Protein AF-0000000076605534 (afdb_homodimer)

Nearest PDB structures (foldseek):
  1y9w-assembly1_B  TM=9.185E-01  e=1.616E-16  Bacillus cereus ATCC 14579
  2g3a-assembly1_A-2  TM=8.791E-01  e=2.625E-12  Agrobacterium fabrum str. C58
  5isv-assembly2_B  TM=8.018E-01  e=7.078E-08  Escherichia coli O157:H7
  2cnt-assembly4_D  TM=7.578E-01  e=4.263E-08  Salmonella enterica subsp. enterica serovar Typhimurium str. LT2
  2r7h-assembly1_B  TM=6.436E-01  e=3.239E-07  Oleidesulfovibrio alaskensis G20

Foldseek 3Di:
DDDDDDPDDDPVRVVVVVVVVLVVVCVVDDVVQPPQKDWDKDFDADPVRDTQWIWTWMDHRQEIETDDGDGHPVCPPVCVSVVRVVVVLVVSLVSRHQKYKYKDKPVDCVVVCVVVAKDFPDKDPCVVHHIMITIIMHTRPNPD/DDDDDDPDDDPVRVVVVVVVVLVVVCVVDDVVQPPQKDWDKDFDADPVRDTFWIWTWMDHRQEIETDDGDGHPVCPPVCVSVVRVVVVLVVSLVSRHQKYKYKDKPVDCVVVCVVVAKDFPDKDPCVVHHIMITIIMHTRPNPD

Secondary structure (DSSP, 8-state):
---EEES---HHHHHHHHHHHHHHHHHHS-GGGTT-EEEEEEEEE-TT--EEEEEEEEEETTEEEEEEEEE-GGGTTSSHHHHHHHHHHHHHHHTT-SEEEEEEETTTTHHHHHHTT-EEEEEEEEETTTEEEEEEEEE-----/---EEES---HHHHHHHHHHHHHHHHHHS-GGGTT-EEEEEEEEE-TT--EEEEEEEEEETTEEEEEEEEE-GGGTTSSHHHHHHHHHHHHHHHTT-SEEEEEEETTTTHHHHHHTT-EEEEEEEEETTTEEEEEEEEE-----

Organism: NCBI:txid33932

Structure (mmCIF, N/CA/C/O backbone):
data_AF-0000000076605534-model_v1
#
loop_
_entity.id
_entity.type
_entity.pdbx_description
1 polymer 'GNAT family N-acetyltransferase'
#
loop_
_atom_site.group_PDB
_atom_site.id
_atom_site.type_symbol
_atom_site.label_atom_id
_atom_site.label_alt_id
_atom_site.label_comp_id
_atom_site.label_asym_id
_atom_site.label_entity_id
_atom_site.label_seq_id
_atom_site.pdbx_PDB_ins_code
_atom_site.Cartn_x
_atom_site.Cartn_y
_atom_site.Cartn_z
_atom_site.occupancy
_atom_site.B_iso_or_equiv
_atom_site.auth_seq_id
_atom_site.auth_comp_id
_atom_site.auth_asym_id
_atom_site.auth_atom_id
_atom_site.pdbx_PDB_model_num
ATOM 1 N N . MET A 1 1 ? 11.469 25.828 19.469 1 73.38 1 MET A N 1
ATOM 2 C CA . MET A 1 1 ? 11.508 24.406 19.797 1 73.38 1 MET A CA 1
ATOM 3 C C . MET A 1 1 ? 12.391 23.656 18.812 1 73.38 1 MET A C 1
ATOM 5 O O . MET A 1 1 ? 12.328 23.891 17.609 1 73.38 1 MET A O 1
ATOM 9 N N . THR A 1 2 ? 13.391 22.938 19.469 1 88.12 2 THR A N 1
ATOM 10 C CA . THR A 1 2 ? 14.336 22.266 18.578 1 88.12 2 THR A CA 1
ATOM 11 C C . THR A 1 2 ? 13.883 20.828 18.312 1 88.12 2 THR A C 1
ATOM 13 O O . THR A 1 2 ? 13.594 20.078 19.234 1 88.12 2 THR A O 1
ATOM 16 N N . LEU A 1 3 ? 13.594 20.406 17.172 1 94.06 3 LEU A N 1
ATOM 17 C CA . LEU A 1 3 ? 13.195 19.062 16.781 1 94.06 3 LEU A CA 1
ATOM 18 C C . LEU A 1 3 ? 14.367 18.297 16.156 1 94.06 3 LEU A C 1
ATOM 20 O O . LEU A 1 3 ? 15.227 18.906 15.516 1 94.06 3 LEU A O 1
ATOM 24 N N . HIS A 1 4 ? 14.43 16.969 16.438 1 95.25 4 HIS A N 1
ATOM 25 C CA . HIS A 1 4 ? 15.492 16.141 15.875 1 95.25 4 HIS A CA 1
ATOM 26 C C . HIS A 1 4 ? 14.922 14.914 15.164 1 95.25 4 HIS A C 1
ATOM 28 O O . HIS A 1 4 ? 13.922 14.352 15.602 1 95.25 4 HIS A O 1
ATOM 34 N N . ILE A 1 5 ? 15.625 14.523 14.141 1 95.75 5 ILE A N 1
ATOM 35 C CA . ILE A 1 5 ? 15.234 13.352 13.367 1 95.75 5 ILE A CA 1
ATOM 36 C C . ILE A 1 5 ? 15.922 12.109 13.93 1 95.75 5 ILE A C 1
ATOM 38 O O . ILE A 1 5 ? 17.125 12.117 14.164 1 95.75 5 ILE A O 1
ATOM 42 N N . SER A 1 6 ? 15.156 11.164 14.188 1 95.25 6 SER A N 1
ATOM 43 C CA . SER A 1 6 ? 15.688 9.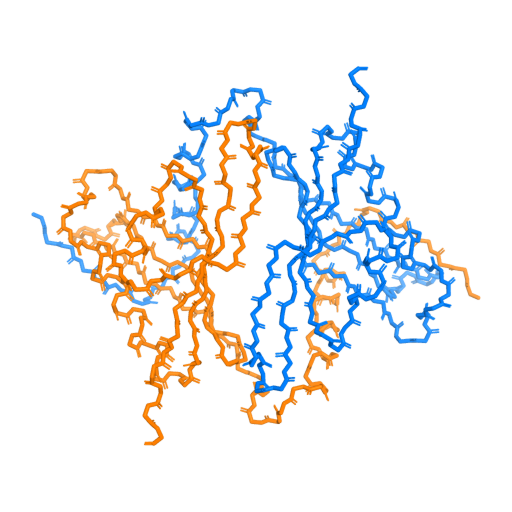883 14.633 1 95.25 6 SER A CA 1
ATOM 44 C C . SER A 1 6 ? 15.289 8.758 13.68 1 95.25 6 SER A C 1
ATOM 46 O O . SER A 1 6 ? 14.18 8.75 13.156 1 95.25 6 SER A O 1
ATOM 48 N N . ARG A 1 7 ? 16.172 7.738 13.469 1 94.25 7 ARG A N 1
ATOM 49 C CA . ARG A 1 7 ? 15.898 6.566 12.641 1 94.25 7 ARG A CA 1
ATOM 50 C C . ARG A 1 7 ? 15.398 5.402 13.5 1 94.25 7 ARG A C 1
ATOM 52 O O . ARG A 1 7 ? 14.922 4.398 12.969 1 94.25 7 ARG A O 1
ATOM 59 N N . GLU A 1 8 ? 15.609 5.664 14.734 1 87.12 8 GLU A N 1
ATOM 60 C CA . GLU A 1 8 ? 15.109 4.664 15.672 1 87.12 8 GLU A CA 1
ATOM 61 C C . GLU A 1 8 ? 13.617 4.836 15.922 1 87.12 8 GLU A C 1
ATOM 63 O O . GLU A 1 8 ? 13.148 5.949 16.172 1 87.12 8 GLU A O 1
ATOM 68 N N . SER A 1 9 ? 12.914 3.723 15.727 1 89.31 9 SER A N 1
ATOM 69 C CA . SER A 1 9 ? 11.477 3.791 15.953 1 89.31 9 SER A CA 1
ATOM 70 C C . SER A 1 9 ? 10.969 2.533 16.656 1 89.31 9 SER A C 1
ATOM 72 O O . SER A 1 9 ? 11.406 1.424 16.328 1 89.31 9 SER A O 1
ATOM 74 N N . ASN A 1 10 ? 10.047 2.848 17.641 1 94 10 ASN A N 1
ATOM 75 C CA . ASN A 1 10 ? 9.352 1.73 18.266 1 94 10 ASN A CA 1
ATOM 76 C C . ASN A 1 10 ? 7.898 1.637 17.812 1 94 10 ASN A C 1
ATOM 78 O O . ASN A 1 10 ? 7.438 2.465 17.031 1 94 10 ASN A O 1
ATOM 82 N N . LYS A 1 11 ? 7.25 0.581 18.25 1 95.56 11 LYS A N 1
ATOM 83 C CA . LYS A 1 11 ? 5.879 0.312 17.828 1 95.56 11 LYS A CA 1
ATOM 84 C C . LYS A 1 11 ? 4.961 1.488 18.141 1 95.56 11 LYS A C 1
ATOM 86 O O . LYS A 1 11 ? 4.086 1.834 17.344 1 95.56 11 LYS A O 1
ATOM 91 N N . ASN A 1 12 ? 5.156 2.143 19.234 1 96.62 12 ASN A N 1
ATOM 92 C CA . ASN A 1 12 ? 4.324 3.262 19.656 1 96.62 12 ASN A CA 1
ATOM 93 C C . ASN A 1 12 ? 4.523 4.484 18.766 1 96.62 12 ASN A C 1
ATOM 95 O O . ASN A 1 12 ? 3.564 5.191 18.453 1 96.62 12 ASN A O 1
ATOM 99 N N . ASP A 1 13 ? 5.801 4.754 18.469 1 97.31 13 ASP A N 1
ATOM 100 C CA . ASP A 1 13 ? 6.086 5.871 17.562 1 97.31 13 ASP A CA 1
ATOM 101 C C . ASP A 1 13 ? 5.363 5.703 16.234 1 97.31 13 ASP A C 1
ATOM 103 O O . ASP A 1 13 ? 4.723 6.637 15.742 1 97.31 13 ASP A O 1
ATOM 107 N N . LYS A 1 14 ? 5.508 4.484 15.742 1 97.81 14 LYS A N 1
ATOM 108 C CA . LYS A 1 14 ? 4.891 4.184 14.453 1 97.81 14 LYS A CA 1
ATOM 109 C C . LYS A 1 14 ? 3.369 4.293 14.531 1 97.81 14 LYS A C 1
ATOM 111 O O . LYS A 1 14 ? 2.732 4.859 13.641 1 97.81 14 LYS A O 1
ATOM 116 N N . GLN A 1 15 ? 2.811 3.773 15.547 1 97.5 15 GLN A N 1
ATOM 117 C CA . GLN A 1 15 ? 1.366 3.809 15.758 1 97.5 15 GLN A CA 1
ATOM 118 C C . GLN A 1 15 ? 0.861 5.246 15.859 1 97.5 15 GLN A C 1
ATOM 120 O O . GLN A 1 15 ? -0.211 5.57 15.344 1 97.5 15 GLN A O 1
ATOM 125 N N . TYR A 1 16 ? 1.592 6.066 16.594 1 97.94 16 TYR A N 1
ATOM 126 C CA . TYR A 1 16 ? 1.21 7.473 16.703 1 97.94 16 TYR A CA 1
ATOM 127 C C . TYR A 1 16 ? 1.105 8.125 15.328 1 97.94 16 TYR A C 1
ATOM 129 O O . TYR A 1 16 ? 0.125 8.812 15.039 1 97.94 16 TYR A O 1
ATOM 137 N N . ILE A 1 17 ? 2.109 7.891 14.516 1 98.06 17 ILE A N 1
ATOM 138 C CA . ILE A 1 17 ? 2.164 8.484 13.188 1 98.06 17 ILE A CA 1
ATOM 139 C C . ILE A 1 17 ? 0.982 7.996 12.352 1 98.06 17 ILE A C 1
ATOM 141 O O . ILE A 1 17 ? 0.277 8.797 11.734 1 98.06 17 ILE A O 1
ATOM 145 N N . ASP A 1 18 ? 0.722 6.703 12.359 1 97.56 18 ASP A N 1
ATOM 146 C CA . ASP A 1 18 ? -0.402 6.125 11.633 1 97.56 18 ASP A CA 1
ATOM 147 C C . ASP A 1 18 ? -1.732 6.664 12.156 1 97.56 18 ASP A C 1
ATOM 149 O O . ASP A 1 18 ? -2.611 7.027 11.375 1 97.56 18 ASP A O 1
ATOM 153 N N . ASP A 1 19 ? -1.88 6.734 13.469 1 97.31 19 ASP A N 1
ATOM 154 C CA . ASP A 1 19 ? -3.113 7.195 14.102 1 97.31 19 ASP A CA 1
ATOM 155 C C . ASP A 1 19 ? -3.4 8.656 13.742 1 97.31 19 ASP A C 1
ATOM 157 O O . ASP A 1 19 ? -4.543 9.016 13.461 1 97.31 19 ASP A O 1
ATOM 161 N N . GLU A 1 20 ? -2.406 9.422 13.828 1 97.81 20 GLU A N 1
ATOM 162 C CA . GLU A 1 20 ? -2.6 10.852 13.586 1 97.81 20 GLU A CA 1
ATOM 163 C C . GLU A 1 20 ? -2.945 11.117 12.125 1 97.81 20 GLU A C 1
ATOM 165 O O . GLU A 1 20 ? -3.746 12.008 11.82 1 97.81 20 GLU A O 1
ATOM 170 N N . LEU A 1 21 ? -2.291 10.352 11.227 1 97.62 21 LEU A N 1
ATOM 171 C CA . LEU A 1 21 ? -2.699 10.492 9.836 1 97.62 21 LEU A CA 1
ATOM 172 C C . LEU A 1 21 ? -4.156 10.086 9.648 1 97.62 21 LEU A C 1
ATOM 174 O O . LEU A 1 21 ? -4.902 10.75 8.922 1 97.62 21 LEU A O 1
ATOM 178 N N . TYR A 1 22 ? -4.527 9.008 10.281 1 96.25 22 TYR A N 1
ATOM 179 C CA . TYR A 1 22 ? -5.91 8.555 10.227 1 96.25 22 TYR A CA 1
ATOM 180 C C . TYR A 1 22 ? -6.863 9.625 10.75 1 96.25 22 TYR A C 1
ATOM 182 O O . TYR A 1 22 ? -7.887 9.906 10.125 1 96.25 22 TYR A O 1
ATOM 190 N N . LYS A 1 23 ? -6.578 10.266 11.875 1 96.38 23 LYS A N 1
ATOM 191 C CA . LYS A 1 23 ? -7.402 11.32 12.453 1 96.38 23 LYS A CA 1
ATOM 192 C C . LYS A 1 23 ? -7.52 12.508 11.492 1 96.38 23 LYS A C 1
ATOM 194 O O . LYS A 1 23 ? -8.602 13.078 11.336 1 96.38 23 LYS A O 1
ATOM 199 N N . PHE A 1 24 ? -6.445 12.852 10.953 1 97.12 24 PHE A N 1
ATOM 200 C CA . PHE A 1 24 ? -6.453 13.938 9.977 1 97.12 24 PHE A CA 1
ATOM 201 C C . PHE A 1 24 ? -7.402 13.617 8.828 1 97.12 24 PHE A C 1
ATOM 203 O O . PHE A 1 24 ? -8.219 14.461 8.438 1 97.12 24 PHE A O 1
ATOM 210 N N . ASN A 1 25 ? -7.281 12.367 8.234 1 96.38 25 ASN A N 1
ATOM 211 C CA . ASN A 1 25 ? -8.148 11.945 7.141 1 96.38 25 ASN A CA 1
ATOM 212 C C . ASN A 1 25 ? -9.617 11.945 7.559 1 96.38 25 ASN A C 1
ATOM 214 O O . ASN A 1 25 ? -10.484 12.305 6.77 1 96.38 25 ASN A O 1
ATOM 218 N N . LEU A 1 26 ? -9.859 11.531 8.758 1 95.12 26 LEU A N 1
ATOM 219 C CA . LEU A 1 26 ? -11.211 11.461 9.305 1 95.12 26 LEU A CA 1
ATOM 220 C C . LEU A 1 26 ? -11.883 12.828 9.266 1 95.12 26 LEU A C 1
ATOM 222 O O . LEU A 1 26 ? -13.094 12.922 9.031 1 95.12 26 LEU A O 1
ATOM 226 N N . LYS A 1 27 ? -11.148 13.844 9.461 1 95.44 27 LYS A N 1
ATOM 227 C CA . LYS A 1 27 ? -11.68 15.203 9.5 1 95.44 27 LYS A CA 1
ATOM 228 C C . LYS A 1 27 ? -12.086 15.672 8.109 1 95.44 27 LYS A C 1
ATOM 230 O O . LYS A 1 27 ? -12.867 16.609 7.973 1 95.44 27 LYS A O 1
ATOM 235 N N . HIS A 1 28 ? -11.578 15.07 7.141 1 95.56 28 HIS A N 1
ATOM 236 C CA . HIS A 1 28 ? -11.82 15.531 5.781 1 95.56 28 HIS A CA 1
ATOM 237 C C . HIS A 1 28 ? -12.852 14.664 5.074 1 95.56 28 HIS A C 1
ATOM 239 O O . HIS A 1 28 ? -13.586 15.148 4.207 1 95.56 28 HIS A O 1
ATOM 245 N N . PHE A 1 29 ? -12.93 13.414 5.43 1 94.81 29 PHE A N 1
ATOM 246 C CA . PHE A 1 29 ? -13.883 12.5 4.809 1 94.81 29 PHE A CA 1
ATOM 247 C C . PHE A 1 29 ? -15.273 12.68 5.406 1 94.81 29 PHE A C 1
ATOM 249 O O . PHE A 1 29 ? -15.406 13.141 6.539 1 94.81 29 PHE A O 1
ATOM 256 N N . PRO A 1 30 ? -16.312 12.375 4.574 1 93.88 30 PRO A N 1
ATOM 257 C CA . PRO A 1 30 ? -17.656 12.398 5.133 1 93.88 30 PRO A CA 1
ATOM 258 C C . PRO A 1 30 ? -17.797 11.539 6.391 1 93.88 30 PRO A C 1
ATOM 260 O O . PRO A 1 30 ? -17.172 10.484 6.492 1 93.88 30 PRO A O 1
ATOM 263 N N . GLU A 1 31 ? -18.656 11.961 7.25 1 93.62 31 GLU A N 1
ATOM 264 C CA . GLU A 1 31 ? -18.812 11.328 8.555 1 93.62 31 GLU A CA 1
ATOM 265 C C . GLU A 1 31 ? -19.25 9.875 8.422 1 93.62 31 GLU A C 1
ATOM 267 O O . GLU A 1 31 ? -18.844 9.031 9.227 1 93.62 31 GLU A O 1
ATOM 272 N N . ASP A 1 32 ? -20.047 9.594 7.383 1 94.12 32 ASP A N 1
ATOM 273 C CA . ASP A 1 32 ? -20.594 8.25 7.242 1 94.12 32 ASP A CA 1
ATOM 274 C C . ASP A 1 32 ? -19.516 7.254 6.816 1 94.12 32 ASP A C 1
ATOM 276 O O . ASP A 1 32 ? -19.719 6.039 6.895 1 94.12 32 ASP A O 1
ATOM 280 N N . LEU A 1 33 ? -18.391 7.758 6.426 1 94.25 33 LEU A N 1
ATOM 281 C CA . LEU A 1 33 ? -17.297 6.887 6.02 1 94.25 33 LEU A CA 1
ATOM 282 C C . LEU A 1 33 ? -16.328 6.652 7.176 1 94.25 33 LEU A C 1
ATOM 284 O O . LEU A 1 33 ? -15.445 5.789 7.094 1 94.25 33 LEU A O 1
ATOM 288 N N . GLY A 1 34 ? -16.438 7.434 8.188 1 91.12 34 GLY A N 1
ATOM 289 C CA . GLY A 1 34 ? -15.562 7.336 9.336 1 91.12 34 GLY A CA 1
ATOM 290 C C . GLY A 1 34 ? -15.602 5.977 10.008 1 91.12 34 GLY A C 1
ATOM 291 O O . GLY A 1 34 ? -16.688 5.414 10.219 1 91.12 34 GLY A O 1
ATOM 292 N N . GLY A 1 35 ? -14.32 5.348 10.289 1 89.44 35 GLY A N 1
ATOM 293 C CA . GLY A 1 35 ? -14.25 4.09 11.016 1 89.44 35 GLY A CA 1
ATOM 294 C C . GLY A 1 35 ? -14.422 2.873 10.133 1 89.44 35 GLY A C 1
ATOM 295 O O . GLY A 1 35 ? -14.438 1.74 10.617 1 89.44 35 GLY A O 1
ATOM 296 N N . ARG A 1 36 ? -14.586 3.143 8.883 1 92.06 36 ARG A N 1
ATOM 297 C CA . ARG A 1 36 ? -14.75 2.025 7.961 1 92.06 36 ARG A CA 1
ATOM 298 C C . ARG A 1 36 ? -13.414 1.343 7.684 1 92.06 36 ARG A C 1
ATOM 300 O O . ARG A 1 36 ? -12.695 1.732 6.762 1 92.06 36 ARG A O 1
ATOM 307 N N . TYR A 1 37 ? -12.852 0.751 8.578 1 94.56 37 TYR A N 1
ATOM 308 C CA . TYR A 1 37 ? -11.68 -0.098 8.383 1 94.56 37 TYR A CA 1
ATOM 309 C C . TYR A 1 37 ? -11.961 -1.524 8.836 1 94.56 37 TYR A C 1
ATOM 311 O O . TYR A 1 37 ? -12.43 -1.743 9.961 1 94.56 37 TYR A O 1
ATOM 319 N N . GLU A 1 38 ? -11.656 -2.441 7.922 1 96.75 38 GLU A N 1
ATOM 320 C CA . GLU A 1 38 ? -11.82 -3.854 8.258 1 96.75 38 GLU A CA 1
ATOM 321 C C . GLU A 1 38 ? -10.898 -4.73 7.418 1 96.75 38 GLU A C 1
ATOM 323 O O . GLU A 1 38 ? -10.984 -4.73 6.188 1 96.75 38 GLU A O 1
ATOM 328 N N . GLU A 1 39 ? -10.055 -5.441 8.094 1 97.44 39 GLU A N 1
ATOM 329 C CA . GLU A 1 39 ? -9.266 -6.445 7.383 1 97.44 39 GLU A CA 1
ATOM 330 C C . GLU A 1 39 ? -10.156 -7.574 6.863 1 97.44 39 GLU A C 1
ATOM 332 O O . GLU A 1 39 ? -10.961 -8.133 7.609 1 97.44 39 GLU A O 1
ATOM 337 N N . ILE A 1 40 ? -10.031 -7.84 5.625 1 98 40 ILE A N 1
ATOM 338 C CA . ILE A 1 40 ? -10.758 -8.93 4.98 1 98 40 ILE A CA 1
ATOM 339 C C . ILE A 1 40 ? -9.766 -9.906 4.355 1 98 40 ILE A C 1
ATOM 341 O O . ILE A 1 40 ? -9.047 -9.562 3.416 1 98 40 ILE A O 1
ATOM 345 N N . ASN A 1 41 ? -9.742 -11.055 4.918 1 98.5 41 ASN A N 1
ATOM 346 C CA . ASN A 1 41 ? -8.859 -12.102 4.406 1 98.5 41 ASN A CA 1
ATOM 347 C C . ASN A 1 41 ? -9.648 -13.344 3.984 1 98.5 41 ASN A C 1
ATOM 349 O O . ASN A 1 41 ? -10.508 -13.82 4.727 1 98.5 41 ASN A O 1
ATOM 353 N N . LEU A 1 42 ? -9.461 -13.773 2.789 1 98.56 42 LEU A N 1
ATOM 354 C CA . LEU A 1 42 ? -9.992 -15.023 2.275 1 98.56 42 LEU A CA 1
ATOM 355 C C . LEU A 1 42 ? -8.875 -16.047 2.09 1 98.56 42 LEU A C 1
ATOM 357 O O . LEU A 1 42 ? -7.957 -15.844 1.298 1 98.56 42 LEU A O 1
ATOM 361 N N . ILE A 1 43 ? -9.008 -17.141 2.797 1 98.44 43 ILE A N 1
ATOM 362 C CA . ILE A 1 43 ? -7.965 -18.172 2.791 1 98.44 43 ILE A CA 1
ATOM 363 C C . ILE A 1 43 ? -8.492 -19.438 2.135 1 98.44 43 ILE A C 1
ATOM 365 O O . ILE A 1 43 ? -9.602 -19.891 2.445 1 98.44 43 ILE A O 1
ATOM 369 N N . LEU A 1 44 ? -7.785 -19.906 1.186 1 98 44 LEU A N 1
ATOM 370 C CA . LEU A 1 44 ? -8.078 -21.188 0.552 1 98 44 LEU A CA 1
ATOM 371 C C . LEU A 1 44 ? -7.344 -22.328 1.261 1 98 44 LEU A C 1
ATOM 373 O O . LEU A 1 44 ? -6.113 -22.312 1.36 1 98 44 LEU A O 1
ATOM 377 N N . LYS A 1 45 ? -8.07 -23.297 1.73 1 97.12 45 LYS A N 1
ATOM 378 C CA . LYS A 1 45 ? -7.48 -24.406 2.482 1 97.12 45 LYS A CA 1
ATOM 379 C C . LYS A 1 45 ? -7.91 -25.75 1.906 1 97.12 45 LYS A C 1
ATOM 381 O O . LYS A 1 45 ? -9.008 -25.875 1.351 1 97.12 45 LYS A O 1
ATOM 386 N N . ASP A 1 46 ? -7.02 -26.734 2.096 1 96.19 46 ASP A N 1
ATOM 387 C CA . ASP A 1 46 ? -7.379 -28.094 1.677 1 96.19 46 ASP A CA 1
ATOM 388 C C . ASP A 1 46 ? -8.047 -28.859 2.816 1 96.19 46 ASP A C 1
ATOM 390 O O . ASP A 1 46 ? -8.359 -28.281 3.857 1 96.19 46 ASP A O 1
ATOM 394 N N . GLU A 1 47 ? -8.266 -30.094 2.559 1 94.31 47 GLU A N 1
ATOM 395 C CA . GLU A 1 47 ? -9.023 -30.922 3.494 1 94.31 47 GLU A CA 1
ATOM 396 C C . GLU A 1 47 ? -8.281 -31.078 4.816 1 94.31 47 GLU A C 1
ATOM 398 O O . GLU A 1 47 ? -8.898 -31.328 5.855 1 94.31 47 GLU A O 1
ATOM 403 N N . ASN A 1 48 ? -7.027 -30.922 4.793 1 94.44 48 ASN A N 1
ATOM 404 C CA . ASN A 1 48 ? -6.207 -31.078 5.988 1 94.44 48 ASN A CA 1
ATOM 405 C C . ASN A 1 48 ? -6 -29.75 6.707 1 94.44 48 ASN A C 1
ATOM 407 O O . ASN A 1 48 ? -5.262 -29.688 7.695 1 94.44 48 ASN A O 1
ATOM 411 N N . GLY A 1 49 ? -6.539 -28.703 6.164 1 93.31 49 GLY A N 1
ATOM 412 C CA . GLY A 1 49 ? -6.418 -27.406 6.793 1 93.31 49 GLY A CA 1
ATOM 413 C C . GLY A 1 49 ? -5.184 -26.641 6.352 1 93.31 49 GLY A C 1
ATOM 414 O O . GLY A 1 49 ? -4.875 -25.578 6.895 1 93.31 49 GLY A O 1
ATOM 415 N N . ASN A 1 50 ? -4.516 -27.188 5.391 1 95.44 50 ASN A N 1
ATOM 416 C CA . ASN A 1 50 ? -3.338 -26.516 4.871 1 95.44 50 ASN A CA 1
ATOM 417 C C . ASN A 1 50 ? -3.721 -25.359 3.949 1 95.44 50 ASN A C 1
ATOM 419 O O . ASN A 1 50 ? -4.598 -25.5 3.094 1 95.44 50 ASN A O 1
ATOM 423 N N . VAL A 1 51 ? -3.061 -24.266 4.203 1 97.94 51 VAL A N 1
ATOM 424 C CA . VAL A 1 51 ? -3.295 -23.109 3.348 1 97.94 51 VAL A CA 1
ATOM 425 C C . VAL A 1 51 ? -2.719 -23.375 1.957 1 97.94 51 VAL A C 1
ATOM 427 O O . VAL A 1 51 ? -1.574 -23.812 1.824 1 97.94 51 VAL A O 1
ATOM 430 N N . ARG A 1 52 ? -3.486 -23.094 0.938 1 97.81 52 ARG A N 1
ATOM 431 C CA . ARG A 1 52 ? -3.072 -23.297 -0.447 1 97.81 52 ARG A CA 1
ATOM 432 C C . ARG A 1 52 ? -3.055 -21.984 -1.209 1 97.81 52 ARG A C 1
ATOM 434 O O . ARG A 1 52 ? -2.68 -21.938 -2.383 1 97.81 52 ARG A O 1
ATOM 441 N N . GLY A 1 53 ? -3.434 -20.922 -0.597 1 98.12 53 GLY A N 1
ATOM 442 C CA . GLY A 1 53 ? -3.502 -19.594 -1.168 1 98.12 53 GLY A CA 1
ATOM 443 C C . GLY A 1 53 ? -4.5 -18.688 -0.465 1 98.12 53 GLY A C 1
ATOM 444 O O . GLY A 1 53 ? -5.016 -19.031 0.6 1 98.12 53 GLY A O 1
ATOM 445 N N . GLY A 1 54 ? -4.625 -17.453 -1.034 1 98.5 54 GLY A N 1
ATOM 446 C CA . GLY A 1 54 ? -5.602 -16.547 -0.448 1 98.5 54 GLY A CA 1
ATOM 447 C C . GLY A 1 54 ? -5.414 -15.102 -0.883 1 98.5 54 GLY A C 1
ATOM 448 O O . GLY A 1 54 ? -4.516 -14.797 -1.671 1 98.5 54 GLY A O 1
ATOM 449 N N . ILE A 1 55 ? -6.359 -14.281 -0.42 1 98.69 55 ILE A N 1
ATOM 450 C CA . ILE A 1 55 ? -6.34 -12.836 -0.622 1 98.69 55 ILE A CA 1
ATOM 451 C C . ILE A 1 55 ? -6.297 -12.125 0.73 1 98.69 55 ILE A C 1
ATOM 453 O O . ILE A 1 55 ? -7.094 -12.43 1.621 1 98.69 55 ILE A O 1
ATOM 457 N N . LEU A 1 56 ? -5.305 -11.305 0.894 1 98.69 56 LEU A N 1
ATOM 458 C CA . LEU A 1 56 ? -5.238 -10.391 2.023 1 98.69 56 LEU A CA 1
ATOM 459 C C . LEU A 1 56 ? -5.617 -8.977 1.599 1 98.69 56 LEU A C 1
ATOM 461 O O . LEU A 1 56 ? -5.055 -8.438 0.643 1 98.69 56 LEU A O 1
ATOM 465 N N . SER A 1 57 ? -6.586 -8.414 2.27 1 98.56 57 SER A N 1
ATOM 466 C CA . SER A 1 57 ? -7.141 -7.125 1.855 1 98.56 57 SER A CA 1
ATOM 467 C C . SER A 1 57 ? -7.781 -6.395 3.031 1 98.56 57 SER A C 1
ATOM 469 O O . SER A 1 57 ? -7.789 -6.902 4.156 1 98.56 57 SER A O 1
ATOM 471 N N . ALA A 1 58 ? -8.172 -5.191 2.793 1 98.19 58 ALA A N 1
ATOM 472 C CA . ALA A 1 58 ? -8.922 -4.434 3.795 1 98.19 58 ALA A CA 1
ATOM 473 C C . ALA A 1 58 ? -9.867 -3.434 3.137 1 98.19 58 ALA A C 1
ATOM 475 O O . ALA A 1 58 ? -9.562 -2.898 2.068 1 98.19 58 ALA A O 1
ATOM 476 N N . VAL A 1 59 ? -10.992 -3.234 3.801 1 97.31 59 VAL A N 1
ATOM 477 C CA . VAL A 1 59 ? -11.867 -2.107 3.494 1 97.31 59 VAL A CA 1
ATOM 478 C C . VAL A 1 59 ? -11.359 -0.853 4.199 1 97.31 59 VAL A C 1
ATOM 480 O O . VAL A 1 59 ? -11.062 -0.883 5.395 1 97.31 59 VAL A O 1
ATOM 483 N N . CYS A 1 60 ? -11.18 0.143 3.422 1 94.62 60 CYS A N 1
ATOM 484 C CA . CYS A 1 60 ? -10.859 1.465 3.947 1 94.62 60 CYS A CA 1
ATOM 485 C C . CYS A 1 60 ? -11.75 2.531 3.328 1 94.62 60 CYS A C 1
ATOM 487 O O . CYS A 1 60 ? -11.773 2.699 2.107 1 94.62 60 CYS A O 1
ATOM 489 N N . TRP A 1 61 ? -12.438 3.322 4.16 1 94.62 61 TRP A N 1
ATOM 490 C CA . TRP A 1 61 ? -13.336 4.367 3.674 1 94.62 61 TRP A CA 1
ATOM 491 C C . TRP A 1 61 ? -14.312 3.807 2.646 1 94.62 61 TRP A C 1
ATOM 493 O O . TRP A 1 61 ? -15.172 2.986 2.98 1 94.62 61 TRP A O 1
ATOM 503 N N . ASN A 1 62 ? -14.266 4.18 1.395 1 95.88 62 ASN A N 1
ATOM 504 C CA . ASN A 1 62 ? -15.258 3.707 0.437 1 95.88 62 ASN A CA 1
ATOM 505 C C . ASN A 1 62 ? -14.648 2.742 -0.575 1 95.88 62 ASN A C 1
ATOM 507 O O . ASN A 1 62 ? -15.18 2.57 -1.675 1 95.88 62 ASN A O 1
ATOM 511 N N . TRP A 1 63 ? -13.516 2.133 -0.203 1 97.25 63 TRP A N 1
ATOM 512 C CA . TRP A 1 63 ? -12.938 1.185 -1.149 1 97.25 63 TRP A CA 1
ATOM 513 C C . TRP A 1 63 ? -12.312 -0.003 -0.421 1 97.25 63 TRP A C 1
ATOM 515 O O . TRP A 1 63 ? -12.18 0.015 0.805 1 97.25 63 TRP A O 1
ATOM 525 N N . LEU A 1 64 ? -12.07 -1.063 -1.163 1 98.12 64 LEU A N 1
ATOM 526 C CA . LEU A 1 64 ? -11.297 -2.211 -0.698 1 98.12 64 LEU A CA 1
ATOM 527 C C . LEU A 1 64 ? -9.953 -2.291 -1.42 1 98.12 64 LEU A C 1
ATOM 529 O O . LEU A 1 64 ? -9.891 -2.096 -2.635 1 98.12 64 LEU A O 1
ATOM 533 N N . GLU A 1 65 ? -8.922 -2.521 -0.649 1 98.62 65 GLU A N 1
ATOM 534 C CA . GLU A 1 65 ? -7.586 -2.668 -1.22 1 98.62 65 GLU A CA 1
ATOM 535 C C . GLU A 1 65 ? -7.062 -4.09 -1.047 1 98.62 65 GLU A C 1
ATOM 537 O O . GLU A 1 65 ? -7.066 -4.629 0.062 1 98.62 65 GLU A O 1
ATOM 542 N N . ILE A 1 66 ? -6.652 -4.676 -2.156 1 98.81 66 ILE A N 1
ATOM 543 C CA . ILE A 1 66 ? -6 -5.977 -2.115 1 98.81 66 ILE A CA 1
ATOM 544 C C . ILE A 1 66 ? -4.496 -5.797 -1.915 1 98.81 66 ILE A C 1
ATOM 546 O O . ILE A 1 66 ? -3.824 -5.168 -2.736 1 98.81 66 ILE A O 1
ATOM 550 N N . TYR A 1 67 ? -3.951 -6.332 -0.863 1 98 67 TYR A N 1
ATOM 551 C CA . TYR A 1 67 ? -2.533 -6.223 -0.543 1 98 67 TYR A CA 1
ATOM 552 C C . TYR A 1 67 ? -1.75 -7.387 -1.139 1 98 67 TYR A C 1
ATOM 554 O O . TYR A 1 67 ? -0.651 -7.199 -1.667 1 98 67 TYR A O 1
ATOM 562 N N . THR A 1 68 ? -2.271 -8.531 -0.921 1 98.5 68 THR A N 1
ATOM 563 C CA . THR A 1 68 ? -1.589 -9.742 -1.354 1 98.5 68 THR A CA 1
ATOM 564 C C . THR A 1 68 ? -2.586 -10.758 -1.913 1 98.5 68 THR A C 1
ATOM 566 O O . THR A 1 68 ? -3.672 -10.938 -1.359 1 98.5 68 THR A O 1
ATOM 569 N N . PHE A 1 69 ? -2.314 -11.328 -2.998 1 98.69 69 PHE A N 1
ATOM 570 C CA . PHE A 1 69 ? -3.064 -12.422 -3.611 1 98.69 69 PHE A CA 1
ATOM 571 C C . PHE A 1 69 ? -2.123 -13.5 -4.129 1 98.69 69 PHE A C 1
ATOM 573 O O . PHE A 1 69 ? -1.315 -13.25 -5.027 1 98.69 69 PHE A O 1
ATOM 580 N N . PHE A 1 70 ? -2.281 -14.695 -3.533 1 98.44 70 PHE A N 1
ATOM 581 C CA . PHE A 1 70 ? -1.361 -15.766 -3.895 1 98.44 70 PHE A CA 1
ATOM 582 C C . PHE A 1 70 ? -2.078 -17.109 -3.908 1 98.44 70 PHE A C 1
ATOM 584 O O . PHE A 1 70 ? -2.91 -17.391 -3.043 1 98.44 70 PHE A O 1
ATOM 591 N N . LEU A 1 71 ? -1.787 -17.938 -4.918 1 97.94 71 LEU A N 1
ATOM 592 C CA . LEU A 1 71 ? -2.172 -19.344 -5 1 97.94 71 LEU A CA 1
ATOM 593 C C . LEU A 1 71 ? -0.954 -20.219 -5.246 1 97.94 71 LEU A C 1
ATOM 595 O O . LEU A 1 71 ? -0.084 -19.875 -6.051 1 97.94 71 LEU A O 1
ATOM 599 N N . ASP A 1 72 ? -0.968 -21.344 -4.59 1 97.75 72 ASP A N 1
ATOM 600 C CA . ASP A 1 72 ? 0.056 -22.344 -4.914 1 97.75 72 ASP A CA 1
ATOM 601 C C . ASP A 1 72 ? 0.09 -22.625 -6.414 1 97.75 72 ASP A C 1
ATOM 603 O O . ASP A 1 72 ? -0.953 -22.656 -7.07 1 97.75 72 ASP A O 1
ATOM 607 N N . GLU A 1 73 ? 1.26 -22.891 -6.863 1 96.19 73 GLU A N 1
ATOM 608 C CA . GLU A 1 73 ? 1.47 -23.047 -8.305 1 96.19 73 GLU A CA 1
ATOM 609 C C . GLU A 1 73 ? 0.608 -24.172 -8.875 1 96.19 73 GLU A C 1
ATOM 611 O O . GLU A 1 73 ? 0.038 -24.031 -9.961 1 96.19 73 GLU A O 1
ATOM 616 N N . ASP A 1 74 ? 0.44 -25.266 -8.188 1 95.62 74 ASP A N 1
ATOM 617 C CA . ASP A 1 74 ? -0.199 -26.469 -8.703 1 95.62 74 ASP A CA 1
ATOM 618 C C . ASP A 1 74 ? -1.718 -26.312 -8.742 1 95.62 74 ASP A C 1
ATOM 620 O O . ASP A 1 74 ? -2.42 -27.172 -9.281 1 95.62 74 ASP A O 1
ATOM 624 N N . ILE A 1 75 ? -2.271 -25.25 -8.227 1 95.81 75 ILE A N 1
ATOM 625 C CA . ILE A 1 75 ? -3.721 -25.078 -8.266 1 95.81 75 ILE A CA 1
ATOM 626 C C . ILE A 1 75 ? -4.074 -23.828 -9.055 1 95.81 75 ILE A C 1
ATOM 628 O O . ILE A 1 75 ? -5.223 -23.375 -9.031 1 95.81 75 ILE A O 1
ATOM 632 N N . ARG A 1 76 ? -3.107 -23.219 -9.648 1 94.94 76 ARG A N 1
ATOM 633 C CA . ARG A 1 76 ? -3.367 -22.062 -10.5 1 94.94 76 ARG A CA 1
ATOM 634 C C . ARG A 1 76 ? -4.07 -22.484 -11.789 1 94.94 76 ARG A C 1
ATOM 636 O O . ARG A 1 76 ? -4.059 -23.656 -12.156 1 94.94 76 ARG A O 1
ATOM 643 N N . HIS A 1 77 ? -4.785 -21.594 -12.336 1 93 77 HIS A N 1
ATOM 644 C CA . HIS A 1 77 ? -5.531 -21.797 -13.57 1 93 77 HIS A CA 1
ATOM 645 C C . HIS A 1 77 ? -6.609 -22.859 -13.398 1 93 77 HIS A C 1
ATOM 647 O O . HIS A 1 77 ? -6.949 -23.562 -14.352 1 93 77 HIS A O 1
ATOM 653 N N . SER A 1 78 ? -7.004 -23.047 -12.148 1 93.06 78 SER A N 1
ATOM 654 C CA . SER A 1 78 ? -8.047 -24.031 -11.844 1 93.06 78 SER A CA 1
ATOM 655 C C . SER A 1 78 ? -9.367 -23.344 -11.508 1 93.06 78 SER A C 1
ATOM 657 O O . SER A 1 78 ? -10.336 -24 -11.125 1 93.06 78 SER A O 1
ATOM 659 N N . GLY A 1 79 ? -9.352 -22.062 -11.578 1 95.06 79 GLY A N 1
ATOM 660 C CA . GLY A 1 79 ? -10.578 -21.312 -11.359 1 95.06 79 GLY A CA 1
ATOM 661 C C . GLY A 1 79 ? -10.695 -20.781 -9.945 1 95.06 79 GLY A C 1
ATOM 662 O O . GLY A 1 79 ? -11.57 -19.953 -9.664 1 95.06 79 GLY A O 1
ATOM 663 N N . TYR A 1 80 ? -9.82 -21.172 -9.008 1 96 80 TYR A N 1
ATOM 664 C CA . TYR A 1 80 ? -9.906 -20.75 -7.613 1 96 80 TYR A CA 1
ATOM 665 C C . TYR A 1 80 ? -9.578 -19.281 -7.461 1 96 80 TYR A C 1
ATOM 667 O O . TYR A 1 80 ? -10.102 -18.609 -6.57 1 96 80 TYR A O 1
ATOM 675 N N . GLY A 1 81 ? -8.688 -18.797 -8.352 1 97.44 81 GLY A N 1
ATOM 676 C CA . GLY A 1 81 ? -8.398 -17.375 -8.328 1 97.44 81 GLY A CA 1
ATOM 677 C C . GLY A 1 81 ? -9.617 -16.516 -8.562 1 97.44 81 GLY A C 1
ATOM 678 O O . GLY A 1 81 ? -9.914 -15.609 -7.777 1 97.44 81 GLY A O 1
ATOM 679 N N . THR A 1 82 ? -10.273 -16.891 -9.586 1 97.69 82 THR A N 1
ATOM 680 C CA . THR A 1 82 ? -11.492 -16.156 -9.93 1 97.69 82 THR A CA 1
ATOM 681 C C . THR A 1 82 ? -12.547 -16.312 -8.836 1 97.69 82 THR A C 1
ATOM 683 O O . THR A 1 82 ? -13.219 -15.352 -8.477 1 97.69 82 THR A O 1
ATOM 686 N N . LYS A 1 83 ? -12.664 -17.453 -8.305 1 97.31 83 LYS A N 1
ATOM 687 C CA . LYS A 1 83 ? -13.625 -17.703 -7.234 1 97.31 83 LYS A CA 1
ATOM 688 C C . LYS A 1 83 ? -13.336 -16.812 -6.023 1 97.31 83 LYS A C 1
ATOM 690 O O . LYS A 1 83 ? -14.258 -16.219 -5.457 1 97.31 83 LYS A O 1
ATOM 695 N N . LEU A 1 84 ? -12.07 -16.766 -5.582 1 98.12 84 LEU A N 1
ATOM 696 C CA . LEU A 1 84 ? -11.672 -15.938 -4.457 1 98.12 84 LEU A CA 1
ATOM 697 C C . LEU A 1 84 ? -11.969 -14.469 -4.738 1 98.12 84 LEU A C 1
ATOM 699 O O . LEU A 1 84 ? -12.523 -13.766 -3.887 1 98.12 84 LEU A O 1
ATOM 703 N N . LEU A 1 85 ? -11.625 -14.047 -5.953 1 98.44 85 LEU A N 1
ATOM 704 C CA . LEU A 1 85 ? -11.797 -12.648 -6.324 1 98.44 85 LEU A CA 1
ATOM 705 C C . LEU A 1 85 ? -13.281 -12.266 -6.336 1 98.44 85 LEU A C 1
ATOM 707 O O . LEU A 1 85 ? -13.656 -11.211 -5.828 1 98.44 85 LEU A O 1
ATOM 711 N N . LEU A 1 86 ? -14.117 -13.086 -6.887 1 97.88 86 LEU A N 1
ATOM 712 C CA . LEU A 1 86 ? -15.555 -12.82 -6.953 1 97.88 86 LEU A CA 1
ATOM 713 C C . LEU A 1 86 ? -16.172 -12.789 -5.559 1 97.88 86 LEU A C 1
ATOM 715 O O . LEU A 1 86 ? -17.047 -11.969 -5.281 1 97.88 86 LEU A O 1
ATOM 719 N N . GLU A 1 87 ? -15.719 -13.719 -4.727 1 98.12 87 GLU A N 1
ATOM 720 C CA . GLU A 1 87 ? -16.172 -13.68 -3.342 1 98.12 87 GLU A CA 1
ATOM 721 C C . GLU A 1 87 ? -15.797 -12.367 -2.67 1 98.12 87 GLU A C 1
ATOM 723 O O . GLU A 1 87 ? -16.594 -11.789 -1.935 1 98.12 87 GLU A O 1
ATOM 728 N N . LEU A 1 88 ? -14.594 -11.93 -2.875 1 98.5 88 LEU A N 1
ATOM 729 C CA . LEU A 1 88 ? -14.133 -10.664 -2.312 1 98.5 88 LEU A CA 1
ATOM 730 C C . LEU A 1 88 ? -14.961 -9.5 -2.836 1 98.5 88 LEU A C 1
ATOM 732 O O . LEU A 1 88 ? -15.305 -8.586 -2.082 1 98.5 88 LEU A O 1
ATOM 736 N N . GLU A 1 89 ? -15.266 -9.523 -4.105 1 98.38 89 GLU A N 1
ATOM 737 C CA . GLU A 1 89 ? -16.062 -8.461 -4.715 1 98.38 89 GLU A CA 1
ATOM 738 C C . GLU A 1 89 ? -17.453 -8.391 -4.094 1 98.38 89 GLU A C 1
ATOM 740 O O . GLU A 1 89 ? -17.984 -7.309 -3.863 1 98.38 89 GLU A O 1
ATOM 745 N N . LYS A 1 90 ? -18 -9.5 -3.857 1 97.94 90 LYS A N 1
ATOM 746 C CA . LYS A 1 90 ? -19.297 -9.539 -3.182 1 97.94 90 LYS A CA 1
ATOM 747 C C . LYS A 1 90 ? -19.219 -8.875 -1.809 1 97.94 90 LYS A C 1
ATOM 749 O O . LYS A 1 90 ? -20.109 -8.094 -1.439 1 97.94 90 LYS A O 1
ATOM 754 N N . ILE A 1 91 ? -18.203 -9.234 -1.077 1 97.88 91 ILE A N 1
ATOM 755 C CA . ILE A 1 91 ? -18 -8.656 0.245 1 97.88 91 ILE A CA 1
ATOM 756 C C . ILE A 1 91 ? -17.844 -7.137 0.126 1 97.88 91 ILE A C 1
ATOM 758 O O . ILE A 1 91 ? -18.422 -6.387 0.913 1 97.88 91 ILE A O 1
ATOM 762 N N . ALA A 1 92 ? -17.047 -6.699 -0.799 1 98.12 92 ALA A N 1
ATOM 763 C CA . ALA A 1 92 ? -16.828 -5.273 -1.014 1 98.12 92 ALA A CA 1
ATOM 764 C C . ALA A 1 92 ? -18.141 -4.547 -1.299 1 98.12 92 ALA A C 1
ATOM 766 O O . ALA A 1 92 ? -18.375 -3.453 -0.781 1 98.12 92 ALA A O 1
ATOM 767 N N . VAL A 1 93 ? -19 -5.152 -2.141 1 97.81 93 VAL A N 1
ATOM 768 C CA . VAL A 1 93 ? -20.297 -4.578 -2.469 1 97.81 93 VAL A CA 1
ATOM 769 C C . VAL A 1 93 ? -21.156 -4.492 -1.209 1 97.81 93 VAL A C 1
ATOM 771 O O . VAL A 1 93 ? -21.781 -3.463 -0.942 1 97.81 93 VAL A O 1
ATOM 774 N N . ASP A 1 94 ? -21.141 -5.543 -0.442 1 97 94 ASP A N 1
ATOM 775 C CA . ASP A 1 94 ? -21.906 -5.59 0.801 1 97 94 ASP A CA 1
ATOM 776 C C . ASP A 1 94 ? -21.438 -4.512 1.776 1 97 94 ASP A C 1
ATOM 778 O O . ASP A 1 94 ? -22.234 -3.965 2.539 1 97 94 ASP A O 1
ATOM 782 N N . LYS A 1 95 ? -20.156 -4.238 1.719 1 96.31 95 LYS A N 1
ATOM 783 C CA . LYS A 1 95 ? -19.578 -3.229 2.596 1 96.31 95 LYS A CA 1
ATOM 784 C C . LYS A 1 95 ? -19.703 -1.833 1.992 1 96.31 95 LYS A C 1
ATOM 786 O O . LYS A 1 95 ? -19.125 -0.873 2.512 1 96.31 95 LYS A O 1
ATOM 791 N N . LYS A 1 96 ? -20.344 -1.754 0.828 1 95.25 96 LYS A N 1
ATOM 792 C CA . LYS A 1 96 ? -20.672 -0.495 0.162 1 95.25 96 LYS A CA 1
ATOM 793 C C . LYS A 1 96 ? -19.406 0.2 -0.337 1 95.25 96 LYS A C 1
ATOM 795 O O . LYS A 1 96 ? -19.281 1.424 -0.251 1 95.25 96 LYS A O 1
ATOM 800 N N . CYS A 1 97 ? -18.484 -0.561 -0.695 1 97.06 97 CYS A N 1
ATOM 801 C CA . CYS A 1 97 ? -17.312 -0.009 -1.371 1 97.06 97 CYS A CA 1
ATOM 802 C C . CYS A 1 97 ? -17.656 0.423 -2.791 1 97.06 97 CYS A C 1
ATOM 804 O O . CYS A 1 97 ? -18.422 -0.251 -3.48 1 97.06 97 CYS A O 1
ATOM 806 N N . ASP A 1 98 ? -17.031 1.469 -3.252 1 96.94 98 ASP A N 1
ATOM 807 C CA . ASP A 1 98 ? -17.266 1.963 -4.605 1 96.94 98 ASP A CA 1
ATOM 808 C C . ASP A 1 98 ? -16.375 1.246 -5.613 1 96.94 98 ASP A C 1
ATOM 810 O O . ASP A 1 98 ? -16.734 1.115 -6.785 1 96.94 98 ASP A O 1
ATOM 814 N N . PHE A 1 99 ? -15.219 0.817 -5.129 1 97.94 99 PHE A N 1
ATOM 815 C CA . PHE A 1 99 ? -14.281 0.15 -6.023 1 97.94 99 PHE A CA 1
ATOM 816 C C . PHE A 1 99 ? -13.289 -0.696 -5.234 1 97.94 99 PHE A C 1
ATOM 818 O O . PHE A 1 99 ? -13.195 -0.57 -4.012 1 97.94 99 PHE A O 1
ATOM 825 N N . ILE A 1 100 ? -12.641 -1.558 -5.926 1 98.56 100 ILE A N 1
ATOM 826 C CA . ILE A 1 100 ? -11.508 -2.334 -5.434 1 98.56 100 ILE A CA 1
ATOM 827 C C . ILE A 1 100 ? -10.242 -1.923 -6.176 1 98.56 100 ILE A C 1
ATOM 829 O O . ILE A 1 100 ? -10.258 -1.736 -7.395 1 98.56 100 ILE A O 1
ATOM 833 N N . LYS A 1 101 ? -9.172 -1.72 -5.461 1 98.62 101 LYS A N 1
ATOM 834 C CA . LYS A 1 101 ? -7.898 -1.446 -6.125 1 98.62 101 LYS A CA 1
ATOM 835 C C . LYS A 1 101 ? -6.852 -2.496 -5.762 1 98.62 101 LYS A C 1
ATOM 837 O O . LYS A 1 101 ? -6.91 -3.094 -4.684 1 98.62 101 LYS A O 1
ATOM 842 N N . VAL A 1 102 ? -5.926 -2.709 -6.676 1 98.75 102 VAL A N 1
ATOM 843 C CA . VAL A 1 102 ? -4.863 -3.703 -6.535 1 98.75 102 VAL A CA 1
ATOM 844 C C . VAL A 1 102 ? -3.67 -3.309 -7.402 1 98.75 102 VAL A C 1
ATOM 846 O O . VAL A 1 102 ? -3.805 -2.506 -8.328 1 98.75 102 VAL A O 1
ATOM 849 N N . ASP A 1 103 ? -2.516 -3.746 -7.039 1 98.56 103 ASP A N 1
ATOM 850 C CA . ASP A 1 103 ? -1.354 -3.598 -7.91 1 98.56 103 ASP A CA 1
ATOM 851 C C . ASP A 1 103 ? -0.716 -4.953 -8.211 1 98.56 103 ASP A C 1
ATOM 853 O O . ASP A 1 103 ? -0.935 -5.922 -7.48 1 98.56 103 ASP A O 1
ATOM 857 N N . THR A 1 104 ? -0.075 -5.047 -9.328 1 98.5 104 THR A N 1
ATOM 858 C CA . THR A 1 104 ? 0.549 -6.293 -9.766 1 98.5 104 THR A CA 1
ATOM 859 C C . THR A 1 104 ? 1.756 -6.008 -10.656 1 98.5 104 THR A C 1
ATOM 861 O O . THR A 1 104 ? 1.844 -4.945 -11.273 1 98.5 104 THR A O 1
ATOM 864 N N . LEU A 1 105 ? 2.639 -6.906 -10.719 1 97.88 105 LEU A N 1
ATOM 865 C CA . LEU A 1 105 ? 3.795 -6.793 -11.602 1 97.88 105 LEU A CA 1
ATOM 866 C C . LEU A 1 105 ? 3.508 -7.426 -12.961 1 97.88 105 LEU A C 1
ATOM 868 O O . LEU A 1 105 ? 2.617 -8.273 -13.078 1 97.88 105 LEU A O 1
ATOM 872 N N . SER A 1 106 ? 4.285 -7.074 -13.984 1 97.5 106 SER A N 1
ATOM 873 C CA . SER A 1 106 ? 4.066 -7.504 -15.367 1 97.5 106 SER A CA 1
ATOM 874 C C . SER A 1 106 ? 4.211 -9.016 -15.508 1 97.5 106 SER A C 1
ATOM 876 O O . SER A 1 106 ? 3.652 -9.617 -16.422 1 97.5 106 SER A O 1
ATOM 878 N N . PHE A 1 107 ? 4.996 -9.633 -14.609 1 96.56 107 PHE A N 1
ATOM 879 C CA . PHE A 1 107 ? 5.191 -11.078 -14.695 1 96.56 107 PHE A CA 1
ATOM 880 C C . PHE A 1 107 ? 4.195 -11.812 -13.812 1 96.56 107 PHE A C 1
ATOM 882 O O . PHE A 1 107 ? 4.223 -13.047 -13.719 1 96.56 107 PHE A O 1
ATOM 889 N N . GLN A 1 108 ? 3.283 -11.109 -13.172 1 96.81 108 GLN A N 1
ATOM 890 C CA . GLN A 1 108 ? 2.318 -11.688 -12.25 1 96.81 108 GLN A CA 1
ATOM 891 C C . GLN A 1 108 ? 0.939 -11.805 -12.891 1 96.81 108 GLN A C 1
ATOM 893 O O . GLN A 1 108 ? 0.754 -12.555 -13.852 1 96.81 108 GLN A O 1
ATOM 898 N N . ALA A 1 109 ? -0.016 -11.008 -12.438 1 96.5 109 ALA A N 1
ATOM 899 C CA . ALA A 1 109 ? -1.423 -11.344 -12.633 1 96.5 109 ALA A CA 1
ATOM 900 C C . ALA A 1 109 ? -2.152 -10.258 -13.406 1 96.5 109 ALA A C 1
ATOM 902 O O . ALA A 1 109 ? -3.363 -10.078 -13.25 1 96.5 109 ALA A O 1
ATOM 903 N N . LEU A 1 110 ? -1.439 -9.508 -14.281 1 98.25 110 LEU A N 1
ATOM 904 C CA . LEU A 1 110 ? -2.049 -8.406 -15.031 1 98.25 110 LEU A CA 1
ATOM 905 C C . LEU A 1 110 ? -3.232 -8.906 -15.852 1 98.25 110 LEU A C 1
ATOM 907 O O . LEU A 1 110 ? -4.336 -8.367 -15.742 1 98.25 110 LEU A O 1
ATOM 911 N N . GLU A 1 111 ? -3.078 -9.891 -16.641 1 97.81 111 GLU A N 1
ATOM 912 C CA . GLU A 1 111 ? -4.121 -10.398 -17.516 1 97.81 111 GLU A CA 1
ATOM 913 C C . GLU A 1 111 ? -5.281 -10.992 -16.719 1 97.81 111 GLU A C 1
ATOM 915 O O . GLU A 1 111 ? -6.438 -10.906 -17.141 1 97.81 111 GLU A O 1
ATOM 920 N N . PHE A 1 112 ? -4.922 -11.625 -15.648 1 98.31 112 PHE A N 1
ATOM 921 C CA . PHE A 1 112 ? -5.953 -12.148 -14.758 1 98.31 112 PHE A CA 1
ATOM 922 C C . PHE A 1 112 ? -6.906 -11.047 -14.328 1 98.31 112 PHE A C 1
ATOM 924 O O . PHE A 1 112 ? -8.125 -11.203 -14.406 1 98.31 112 PHE A O 1
ATOM 931 N N . TYR A 1 113 ? -6.34 -9.922 -13.859 1 98.69 113 TYR A N 1
ATOM 932 C CA . TYR A 1 113 ? -7.156 -8.812 -13.375 1 98.69 113 TYR A CA 1
ATOM 933 C C . TYR A 1 113 ? -7.938 -8.164 -14.516 1 98.69 113 TYR A C 1
ATOM 935 O O . TYR A 1 113 ? -9.117 -7.836 -14.359 1 98.69 113 TYR A O 1
ATOM 943 N N . LYS A 1 114 ? -7.301 -7.965 -15.656 1 98.62 114 LYS A N 1
ATOM 944 C CA . LYS A 1 114 ? -7.992 -7.402 -16.812 1 98.62 114 LYS A CA 1
ATOM 945 C C . LYS A 1 114 ? -9.188 -8.258 -17.203 1 98.62 114 LYS A C 1
ATOM 947 O O . LYS A 1 114 ? -10.273 -7.73 -17.469 1 98.62 114 LYS A O 1
ATOM 952 N N . LYS A 1 115 ? -9.031 -9.523 -17.219 1 97.81 115 LYS A N 1
ATOM 953 C CA . LYS A 1 115 ? -10.094 -10.461 -17.578 1 97.81 115 LYS A CA 1
ATOM 954 C C . LYS A 1 115 ? -11.25 -10.375 -16.578 1 97.81 115 LYS A C 1
ATOM 956 O O . LYS A 1 115 ? -12.391 -10.688 -16.922 1 97.81 115 LYS A O 1
ATOM 961 N N . ASN A 1 116 ? -10.898 -10.008 -15.398 1 97.88 116 ASN A N 1
ATOM 962 C CA . ASN A 1 116 ? -11.93 -9.922 -14.367 1 97.88 116 ASN A CA 1
ATOM 963 C C . ASN A 1 116 ? -12.453 -8.5 -14.219 1 97.88 116 ASN A C 1
ATOM 965 O O . ASN A 1 116 ? -13.062 -8.156 -13.195 1 97.88 116 ASN A O 1
ATOM 969 N N . GLY A 1 117 ? -12.203 -7.625 -15.148 1 98.19 117 GLY A N 1
ATOM 970 C CA . GLY A 1 117 ? -12.875 -6.34 -15.227 1 98.19 117 GLY A CA 1
ATOM 971 C C . GLY A 1 117 ? -12.086 -5.211 -14.602 1 98.19 117 GLY A C 1
ATOM 972 O O . GLY A 1 117 ? -12.586 -4.09 -14.469 1 98.19 117 GLY A O 1
ATOM 973 N N . TYR A 1 118 ? -10.859 -5.457 -14.227 1 98.75 118 TYR A N 1
ATOM 974 C CA . TYR A 1 118 ? -10.016 -4.402 -13.672 1 98.75 118 TYR A CA 1
ATOM 975 C C . TYR A 1 118 ? -9.336 -3.609 -14.781 1 98.75 118 TYR A C 1
ATOM 977 O O . TYR A 1 118 ? -8.977 -4.168 -15.828 1 98.75 118 TYR A O 1
ATOM 985 N N . GLU A 1 119 ? -9.133 -2.332 -14.484 1 98.69 119 GLU A N 1
ATOM 986 C CA . GLU A 1 119 ? -8.5 -1.435 -15.445 1 98.69 119 GLU A CA 1
ATOM 987 C C . GLU A 1 119 ? -7.266 -0.766 -14.859 1 98.69 119 GLU A C 1
ATOM 989 O O . GLU A 1 119 ? -7.262 -0.368 -13.695 1 98.69 119 GLU A O 1
ATOM 994 N N . VAL A 1 120 ? -6.254 -0.603 -15.711 1 98.75 120 VAL A N 1
ATOM 995 C CA . VAL A 1 120 ? -5.023 0.051 -15.281 1 98.75 120 VAL A CA 1
ATOM 996 C C . VAL A 1 120 ? -5.246 1.558 -15.18 1 98.75 120 VAL A C 1
ATOM 998 O O . VAL A 1 120 ? -5.766 2.182 -16.109 1 98.75 120 VAL A O 1
ATOM 1001 N N . PHE A 1 121 ? -4.883 2.107 -14.023 1 98.56 121 PHE A N 1
ATOM 1002 C CA . PHE A 1 121 ? -5 3.555 -13.891 1 98.56 121 PHE A CA 1
ATOM 1003 C C . PHE A 1 121 ? -3.627 4.191 -13.703 1 98.56 121 PHE A C 1
ATOM 1005 O O . PHE A 1 121 ? -3.506 5.418 -13.68 1 98.56 121 PHE A O 1
ATOM 1012 N N . GLY A 1 122 ? -2.562 3.385 -13.625 1 98.5 122 GLY A N 1
ATOM 1013 C CA . GLY A 1 122 ? -1.183 3.832 -13.516 1 98.5 122 GLY A CA 1
ATOM 1014 C C . GLY A 1 122 ? -0.177 2.703 -13.633 1 98.5 122 GLY A C 1
ATOM 1015 O O . GLY A 1 122 ? -0.52 1.536 -13.438 1 98.5 122 GLY A O 1
ATOM 1016 N N . SER A 1 123 ? 1.032 3.082 -14 1 98.5 123 SER A N 1
ATOM 1017 C CA . SER A 1 123 ? 2.096 2.086 -14.078 1 98.5 123 SER A CA 1
ATOM 1018 C C . SER A 1 123 ? 3.467 2.725 -13.891 1 98.5 123 SER A C 1
ATOM 1020 O O . SER A 1 123 ? 3.631 3.93 -14.102 1 98.5 123 SER A O 1
ATOM 1022 N N . ILE A 1 124 ? 4.363 1.982 -13.438 1 97.94 124 ILE A N 1
ATOM 1023 C CA . ILE A 1 124 ? 5.766 2.357 -13.305 1 97.94 124 ILE A CA 1
ATOM 1024 C C . ILE A 1 124 ? 6.641 1.37 -14.078 1 97.94 124 ILE A C 1
ATOM 1026 O O . ILE A 1 124 ? 6.582 0.162 -13.836 1 97.94 124 ILE A O 1
ATOM 1030 N N . ASP A 1 125 ? 7.469 1.871 -14.945 1 96.44 125 ASP A N 1
ATOM 1031 C CA . ASP A 1 125 ? 8.383 1.024 -15.695 1 96.44 125 ASP A CA 1
ATOM 1032 C C . ASP A 1 125 ? 9.703 0.834 -14.953 1 96.44 125 ASP A C 1
ATOM 1034 O O . ASP A 1 125 ? 9.93 1.461 -13.914 1 96.44 125 ASP A O 1
ATOM 1038 N N . ASN A 1 126 ? 10.492 -0.105 -15.43 1 92.5 126 ASN A N 1
ATOM 1039 C CA . ASN A 1 126 ? 11.844 -0.374 -14.953 1 92.5 126 ASN A CA 1
ATOM 1040 C C . ASN A 1 126 ? 11.844 -0.814 -13.492 1 92.5 126 ASN A C 1
ATOM 1042 O O . ASN A 1 126 ? 12.727 -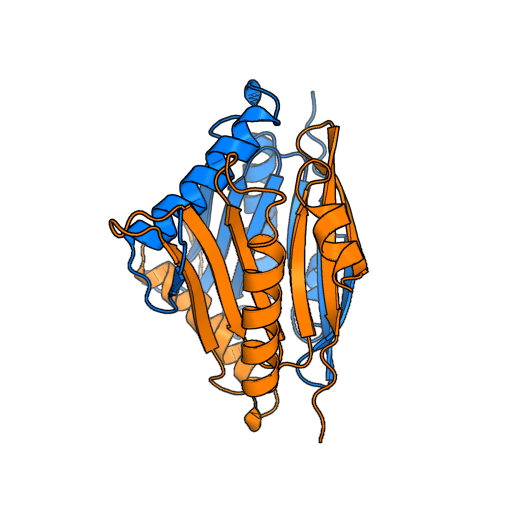0.42 -12.719 1 92.5 126 ASN A O 1
ATOM 1046 N N . VAL A 1 127 ? 10.797 -1.469 -13.102 1 94.69 127 VAL A N 1
ATOM 1047 C CA . VAL A 1 127 ? 10.734 -2.105 -11.789 1 94.69 127 VAL A CA 1
ATOM 1048 C C . VAL A 1 127 ? 11.547 -3.4 -11.805 1 94.69 127 VAL A C 1
ATOM 1050 O O . VAL A 1 127 ? 11.391 -4.227 -12.711 1 94.69 127 VAL A O 1
ATOM 1053 N N . GLY A 1 128 ? 12.375 -3.551 -10.758 1 93.31 128 GLY A N 1
ATOM 1054 C CA . GLY A 1 128 ? 13.273 -4.691 -10.82 1 93.31 128 GLY A CA 1
ATOM 1055 C C . GLY A 1 128 ? 14.102 -4.73 -12.094 1 93.31 128 GLY A C 1
ATOM 1056 O O . GLY A 1 128 ? 14.477 -5.805 -12.562 1 93.31 128 GLY A O 1
ATOM 1057 N N . ARG A 1 129 ? 14.32 -3.662 -12.758 1 90.56 129 ARG A N 1
ATOM 1058 C CA . ARG A 1 129 ? 15.125 -3.455 -13.961 1 90.56 129 ARG A CA 1
ATOM 1059 C C . ARG A 1 129 ? 14.289 -3.691 -15.219 1 90.56 129 ARG A C 1
ATOM 1061 O O . ARG A 1 129 ? 14.273 -2.854 -16.125 1 90.56 129 ARG A O 1
ATOM 1068 N N . ASP A 1 130 ? 13.461 -4.809 -15.227 1 93.19 130 ASP A N 1
ATOM 1069 C CA . ASP A 1 130 ? 12.93 -5.262 -16.5 1 93.19 130 ASP A CA 1
ATOM 1070 C C . ASP A 1 130 ? 11.406 -5.309 -16.484 1 93.19 130 ASP A C 1
ATOM 1072 O O . ASP A 1 130 ? 10.773 -5.723 -17.453 1 93.19 130 ASP A O 1
ATOM 1076 N N . PHE A 1 131 ? 10.836 -4.918 -15.477 1 97.38 131 PHE A N 1
ATOM 1077 C CA . PHE A 1 131 ? 9.406 -5.191 -15.352 1 97.38 131 PHE A CA 1
ATOM 1078 C C . PHE A 1 131 ? 8.625 -3.895 -15.172 1 97.38 131 PHE A C 1
ATOM 1080 O O . PHE A 1 131 ? 9.211 -2.816 -15.078 1 97.38 131 PHE A O 1
ATOM 1087 N N . THR A 1 132 ? 7.383 -4.012 -15.305 1 98.12 132 THR A N 1
ATOM 1088 C CA . THR A 1 132 ? 6.445 -2.916 -15.086 1 98.12 132 THR A CA 1
ATOM 1089 C C . THR A 1 132 ? 5.52 -3.219 -13.914 1 98.12 132 THR A C 1
ATOM 1091 O O . THR A 1 132 ? 5.051 -4.348 -13.758 1 98.12 132 THR A O 1
ATOM 1094 N N . HIS A 1 133 ? 5.355 -2.256 -13.047 1 98.44 133 HIS A N 1
ATOM 1095 C CA . HIS A 1 133 ? 4.387 -2.307 -11.953 1 98.44 133 HIS A CA 1
ATOM 1096 C C . HIS A 1 133 ? 3.07 -1.647 -12.359 1 98.44 133 HIS A C 1
ATOM 1098 O O . HIS A 1 133 ? 3.035 -0.448 -12.648 1 98.44 133 HIS A O 1
ATOM 1104 N N . TYR A 1 134 ? 2.004 -2.412 -12.367 1 98.81 134 TYR A N 1
ATOM 1105 C CA . TYR A 1 134 ? 0.7 -1.912 -12.789 1 98.81 134 TYR A CA 1
ATOM 1106 C C . TYR A 1 134 ? -0.209 -1.679 -11.586 1 98.81 134 TYR A C 1
ATOM 1108 O O . TYR A 1 134 ? -0.231 -2.482 -10.656 1 98.81 134 TYR A O 1
ATOM 1116 N N . TYR A 1 135 ? -0.923 -0.656 -11.617 1 98.81 135 TYR A N 1
ATOM 1117 C CA . TYR A 1 135 ? -1.948 -0.297 -10.648 1 98.81 135 TYR A CA 1
ATOM 1118 C C . TYR A 1 135 ? -3.336 -0.344 -11.273 1 98.81 135 TYR A C 1
ATOM 1120 O O . TYR A 1 135 ? -3.592 0.318 -12.281 1 98.81 135 TYR A O 1
ATOM 1128 N N . LEU A 1 136 ? -4.234 -1.148 -10.68 1 98.88 136 LEU A N 1
ATOM 1129 C CA . LEU A 1 136 ? -5.527 -1.422 -11.305 1 98.88 136 LEU A CA 1
ATOM 1130 C C . LEU A 1 136 ? -6.668 -1.165 -10.32 1 98.88 136 LEU A C 1
ATOM 1132 O O . LEU A 1 136 ? -6.473 -1.238 -9.109 1 98.88 136 LEU A O 1
ATOM 1136 N N . LYS A 1 137 ? -7.805 -0.93 -10.883 1 98.62 137 LYS A N 1
ATOM 1137 C CA . LYS A 1 137 ? -9.016 -0.809 -10.078 1 98.62 137 LYS A CA 1
ATOM 1138 C C . LYS A 1 137 ? -10.227 -1.354 -10.828 1 98.62 137 LYS A C 1
ATOM 1140 O O . LYS A 1 137 ? -10.211 -1.453 -12.062 1 98.62 137 LYS A O 1
ATOM 1145 N N . LYS A 1 138 ? -11.203 -1.728 -10.148 1 98.44 138 LYS A N 1
ATOM 1146 C CA . LYS A 1 138 ? -12.508 -2.107 -10.672 1 98.44 138 LYS A CA 1
ATOM 1147 C C . LYS A 1 138 ? -13.625 -1.377 -9.93 1 98.44 138 LYS A C 1
ATOM 1149 O O . LYS A 1 138 ? -13.734 -1.472 -8.711 1 98.44 138 LYS A O 1
ATOM 1154 N N . GLY A 1 139 ? -14.375 -0.61 -10.656 1 97.56 139 GLY A N 1
ATOM 1155 C CA . GLY A 1 139 ? -15.57 -0.006 -10.086 1 97.56 139 GLY A CA 1
ATOM 1156 C C . GLY A 1 139 ? -16.641 -1.02 -9.727 1 97.56 139 GLY A C 1
ATOM 1157 O O . GLY A 1 139 ? -16.859 -1.984 -10.469 1 97.56 139 GLY A O 1
ATOM 1158 N N . LEU A 1 140 ? -17.219 -0.772 -8.562 1 95.69 140 LEU A N 1
ATOM 1159 C CA . LEU A 1 140 ? -18.281 -1.677 -8.117 1 95.69 140 LEU A CA 1
ATOM 1160 C C . LEU A 1 140 ? -19.641 -1.011 -8.234 1 95.69 140 LEU A C 1
ATOM 1162 O O . LEU A 1 140 ? -19.781 0.189 -7.984 1 95.69 140 LEU A O 1
ATOM 1166 N N . ASP A 1 141 ? -20.578 -1.488 -9.07 1 82.25 141 ASP A N 1
ATOM 1167 C CA . ASP A 1 141 ? -21.938 -0.969 -9.156 1 82.25 141 ASP A CA 1
ATOM 1168 C C . ASP A 1 141 ? -22.688 -1.156 -7.832 1 82.25 141 ASP A C 1
ATOM 1170 O O . ASP A 1 141 ? -22.984 -2.283 -7.438 1 82.25 141 ASP A O 1
ATOM 1174 N N . VAL A 1 142 ? -22.547 -0.24 -6.953 1 65.88 142 VAL A N 1
ATOM 1175 C CA . VAL A 1 142 ? -23.281 -0.3 -5.695 1 65.88 142 VAL A CA 1
ATOM 1176 C C . VAL A 1 142 ? -24.734 0.111 -5.934 1 65.88 142 VAL A C 1
ATOM 1178 O O . VAL A 1 142 ? -25 1.157 -6.527 1 65.88 142 VAL A O 1
ATOM 1181 N N . LYS A 1 143 ? -25.594 -0.809 -6.262 1 49.44 143 LYS A N 1
ATOM 1182 C CA . LYS A 1 143 ? -27.016 -0.474 -6.402 1 49.44 143 LYS A CA 1
ATOM 1183 C C . LYS A 1 143 ? -27.5 0.358 -5.219 1 49.44 143 LYS A C 1
ATOM 1185 O O . LYS A 1 143 ? -27.172 0.058 -4.066 1 49.44 143 LYS A O 1
ATOM 1190 N N . SER A 1 144 ? -27.719 1.692 -5.512 1 39.16 144 SER A N 1
ATOM 1191 C CA . SER A 1 144 ? -28.531 2.43 -4.559 1 39.16 144 SER A CA 1
ATOM 1192 C C . SER A 1 144 ? -29.766 1.621 -4.145 1 39.16 144 SER A C 1
ATOM 1194 O O . SER A 1 144 ? -30.312 0.868 -4.945 1 39.16 144 SER A O 1
ATOM 1196 N N . MET B 1 1 ? -8.922 -32.906 -5.422 1 73.62 1 MET B N 1
ATOM 1197 C CA . MET B 1 1 ? -8.742 -32.25 -4.133 1 73.62 1 MET B CA 1
ATOM 1198 C C . MET B 1 1 ? -9.734 -31.094 -3.963 1 73.62 1 MET B C 1
ATOM 1200 O O . MET B 1 1 ? -9.961 -30.328 -4.895 1 73.62 1 MET B O 1
ATOM 1204 N N . THR B 1 2 ? -10.492 -31.25 -2.803 1 88.06 2 THR B N 1
ATOM 1205 C CA . THR B 1 2 ? -11.531 -30.25 -2.615 1 88.06 2 THR B CA 1
ATOM 1206 C C . THR B 1 2 ? -11.008 -29.078 -1.782 1 88.06 2 THR B C 1
ATOM 1208 O O . THR B 1 2 ? -10.461 -29.281 -0.698 1 88.06 2 THR B O 1
ATOM 1211 N N . LEU B 1 3 ? -10.93 -27.922 -2.209 1 94 3 LEU B N 1
ATOM 1212 C CA . LEU B 1 3 ? -10.484 -26.719 -1.495 1 94 3 LEU B CA 1
ATOM 1213 C C . LEU B 1 3 ? -11.68 -25.891 -1.037 1 94 3 LEU B C 1
ATOM 1215 O O . LEU B 1 3 ? -12.719 -25.875 -1.701 1 94 3 LEU B O 1
ATOM 1219 N N . HIS B 1 4 ? -11.547 -25.25 0.165 1 95.19 4 HIS B N 1
ATOM 1220 C CA . HIS B 1 4 ? -12.617 -24.406 0.686 1 95.19 4 HIS B CA 1
ATOM 1221 C C . HIS B 1 4 ? -12.094 -23.016 1.053 1 95.19 4 HIS B C 1
ATOM 1223 O O . HIS B 1 4 ? -10.961 -22.891 1.519 1 95.19 4 HIS B O 1
ATOM 1229 N N . ILE B 1 5 ? -12.969 -22.078 0.879 1 95.69 5 ILE B N 1
ATOM 1230 C CA . ILE B 1 5 ? -12.625 -20.703 1.217 1 95.69 5 ILE B CA 1
ATOM 1231 C C . ILE B 1 5 ? -13.031 -20.406 2.66 1 95.69 5 ILE B C 1
ATOM 1233 O O . ILE B 1 5 ? -14.156 -20.719 3.07 1 95.69 5 ILE B O 1
ATOM 1237 N N . SER B 1 6 ? -12.133 -19.922 3.355 1 95.19 6 SER B N 1
ATOM 1238 C CA . SER B 1 6 ? -12.398 -19.5 4.727 1 95.19 6 SER B CA 1
ATOM 1239 C C . SER B 1 6 ? -12.125 -18.016 4.914 1 95.19 6 SER B C 1
ATOM 1241 O O . SER B 1 6 ? -11.164 -17.484 4.355 1 95.19 6 SER B O 1
ATOM 1243 N N . ARG B 1 7 ? -12.914 -17.297 5.758 1 94.12 7 ARG B N 1
ATOM 1244 C CA . ARG B 1 7 ? -12.711 -15.883 6.09 1 94.12 7 ARG B CA 1
ATOM 1245 C C . ARG B 1 7 ? -11.906 -15.742 7.379 1 94.12 7 ARG B C 1
ATOM 1247 O O . ARG B 1 7 ? -11.445 -14.648 7.711 1 94.12 7 ARG B O 1
ATOM 1254 N N . GLU B 1 8 ? -11.844 -16.875 7.977 1 87.19 8 GLU B N 1
ATOM 1255 C CA . GLU B 1 8 ? -11.031 -16.891 9.195 1 87.19 8 GLU B CA 1
ATOM 1256 C C . GLU B 1 8 ? -9.547 -17 8.867 1 87.19 8 GLU B C 1
ATOM 1258 O O . GLU B 1 8 ? -9.148 -17.859 8.062 1 87.19 8 GLU B O 1
ATOM 1263 N N . SER B 1 9 ? -8.812 -16.078 9.43 1 89.25 9 SER B N 1
ATOM 1264 C CA . SER B 1 9 ? -7.375 -16.125 9.188 1 89.25 9 SER B CA 1
ATOM 1265 C C . SER B 1 9 ? -6.594 -15.797 10.461 1 89.25 9 SER B C 1
ATOM 1267 O O . SER B 1 9 ? -6.973 -14.898 11.211 1 89.25 9 SER B O 1
ATOM 1269 N N . ASN B 1 10 ? -5.52 -16.641 10.617 1 93.94 10 ASN B N 1
ATOM 1270 C CA . ASN B 1 10 ? -4.59 -16.344 11.703 1 93.94 10 ASN B CA 1
ATOM 1271 C C . ASN B 1 10 ? -3.275 -15.773 11.172 1 93.94 10 ASN B C 1
ATOM 1273 O O . ASN B 1 10 ? -3.09 -15.664 9.953 1 93.94 10 ASN B O 1
ATOM 1277 N N . LYS B 1 11 ? -2.434 -15.375 12.086 1 95.44 11 LYS B N 1
ATOM 1278 C CA . LYS B 1 11 ? -1.172 -14.734 11.727 1 95.44 11 LYS B CA 1
ATOM 1279 C C . LYS B 1 11 ? -0.338 -15.641 10.82 1 95.44 11 LYS B C 1
ATOM 1281 O O . LYS B 1 11 ? 0.295 -15.164 9.875 1 95.44 11 LYS B O 1
ATOM 1286 N N . ASN B 1 12 ? -0.349 -16.906 11.031 1 96.56 12 ASN B N 1
ATOM 1287 C CA . ASN B 1 12 ? 0.435 -17.859 10.258 1 96.56 12 ASN B CA 1
ATOM 1288 C C . ASN B 1 12 ? -0.089 -17.984 8.828 1 96.56 12 ASN B C 1
ATOM 1290 O O . ASN B 1 12 ? 0.693 -18.094 7.883 1 96.56 12 ASN B O 1
ATOM 1294 N N . ASP B 1 13 ? -1.415 -18.047 8.727 1 97.31 13 ASP B N 1
ATOM 1295 C CA . ASP B 1 13 ? -2.014 -18.125 7.395 1 97.31 13 ASP B CA 1
ATOM 1296 C C . ASP B 1 13 ? -1.595 -16.922 6.547 1 97.31 13 ASP B C 1
ATOM 1298 O O . ASP B 1 13 ? -1.184 -17.078 5.398 1 97.31 13 ASP B O 1
ATOM 1302 N N . LYS B 1 14 ? -1.721 -15.781 7.207 1 97.81 14 LYS B N 1
ATOM 1303 C CA . LYS B 1 14 ? -1.381 -14.547 6.508 1 97.81 14 LYS B CA 1
ATOM 1304 C C . LYS B 1 14 ? 0.097 -14.516 6.133 1 97.81 14 LYS B C 1
ATOM 1306 O O . LYS B 1 14 ? 0.451 -14.133 5.012 1 97.81 14 LYS B O 1
ATOM 1311 N N . GLN B 1 15 ? 0.92 -14.891 7.02 1 97.5 15 GLN B N 1
ATOM 1312 C CA . GLN B 1 15 ? 2.361 -14.922 6.793 1 97.5 15 GLN B CA 1
ATOM 1313 C C . GLN B 1 15 ? 2.721 -15.859 5.648 1 97.5 15 GLN B C 1
ATOM 1315 O O . GLN B 1 15 ? 3.605 -15.562 4.844 1 97.5 15 GLN B O 1
ATOM 1320 N N . TYR B 1 16 ? 2.092 -17.016 5.629 1 97.88 16 TYR B N 1
ATOM 1321 C CA . TYR B 1 16 ? 2.338 -17.969 4.547 1 97.88 16 TYR B CA 1
ATOM 1322 C C . TYR B 1 16 ? 2.059 -17.328 3.189 1 97.88 16 TYR B C 1
ATOM 1324 O O . TYR B 1 16 ? 2.869 -17.453 2.268 1 97.88 16 TYR B O 1
ATOM 1332 N N . ILE B 1 17 ? 0.929 -16.672 3.105 1 98.06 17 ILE B N 1
ATOM 1333 C CA . ILE B 1 17 ? 0.511 -16.047 1.854 1 98.06 17 ILE B CA 1
ATOM 1334 C C . ILE B 1 17 ? 1.521 -14.977 1.451 1 98.06 17 ILE B C 1
ATOM 1336 O O . ILE B 1 17 ? 1.977 -14.945 0.305 1 98.06 17 ILE B O 1
ATOM 1340 N N . ASP B 1 18 ? 1.909 -14.133 2.379 1 97.5 18 ASP B N 1
ATOM 1341 C CA . ASP B 1 18 ? 2.893 -13.086 2.117 1 97.5 18 ASP B CA 1
ATOM 1342 C C . ASP B 1 18 ? 4.242 -13.688 1.73 1 97.5 18 ASP B C 1
ATOM 1344 O O . ASP B 1 18 ? 4.879 -13.234 0.777 1 97.5 18 ASP B O 1
ATOM 1348 N N . ASP B 1 19 ? 4.68 -14.719 2.445 1 97.25 1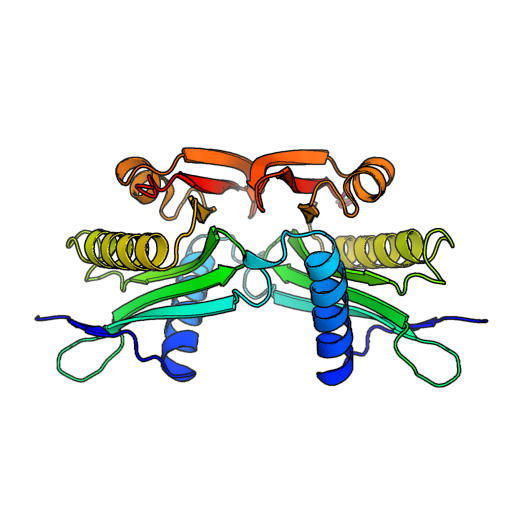9 ASP B N 1
ATOM 1349 C CA . ASP B 1 19 ? 5.969 -15.359 2.201 1 97.25 19 ASP B CA 1
ATOM 1350 C C . ASP B 1 19 ? 6.012 -15.992 0.813 1 97.25 19 ASP B C 1
ATOM 1352 O O . ASP B 1 19 ? 7.016 -15.891 0.107 1 97.25 19 ASP B O 1
ATOM 1356 N N . GLU B 1 20 ? 4.984 -16.656 0.512 1 97.81 20 GLU B N 1
ATOM 1357 C CA . GLU B 1 20 ? 4.965 -17.359 -0.764 1 97.81 20 GLU B CA 1
ATOM 1358 C C . GLU B 1 20 ? 4.941 -16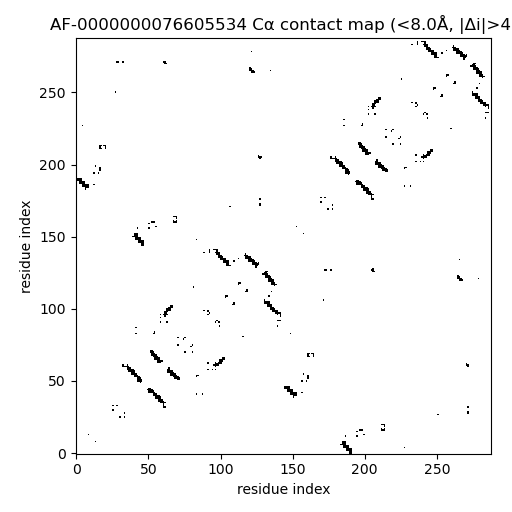.391 -1.937 1 97.81 20 GLU B C 1
ATOM 1360 O O . GLU B 1 20 ? 5.551 -16.641 -2.977 1 97.81 20 GLU B O 1
ATOM 1365 N N . LEU B 1 21 ? 4.184 -15.281 -1.755 1 97.62 21 LEU B N 1
ATOM 1366 C CA . LEU B 1 21 ? 4.246 -14.266 -2.805 1 97.62 21 LEU B CA 1
ATOM 1367 C C . LEU B 1 21 ? 5.66 -13.711 -2.936 1 97.62 21 LEU B C 1
ATOM 1369 O O . LEU B 1 21 ? 6.148 -13.5 -4.047 1 97.62 21 LEU B O 1
ATOM 1373 N N . TYR B 1 22 ? 6.285 -13.461 -1.819 1 96.25 22 TYR B N 1
ATOM 1374 C CA . TYR B 1 22 ? 7.66 -12.977 -1.814 1 96.25 22 TYR B CA 1
ATOM 1375 C C . TYR B 1 22 ? 8.586 -13.961 -2.527 1 96.25 22 TYR B C 1
ATOM 1377 O O . TYR B 1 22 ? 9.406 -13.555 -3.357 1 96.25 22 TYR B O 1
ATOM 1385 N N . LYS B 1 23 ? 8.492 -15.266 -2.264 1 96.38 23 LYS B N 1
ATOM 1386 C CA . LYS B 1 23 ? 9.305 -16.297 -2.908 1 96.38 23 LYS B CA 1
ATOM 1387 C C . LYS B 1 23 ? 9.078 -16.312 -4.418 1 96.38 23 LYS B C 1
ATOM 1389 O O . LYS B 1 23 ? 10.023 -16.453 -5.191 1 96.38 23 LYS B O 1
ATOM 1394 N N . PHE B 1 24 ? 7.875 -16.234 -4.762 1 97.12 24 PHE B N 1
ATOM 1395 C CA . PHE B 1 24 ? 7.547 -16.188 -6.184 1 97.12 24 PHE B CA 1
ATOM 1396 C C . PHE B 1 24 ? 8.234 -15.008 -6.859 1 97.12 24 PHE B C 1
ATOM 1398 O O . PHE B 1 24 ? 8.844 -15.164 -7.922 1 97.12 24 PHE B O 1
ATOM 1405 N N . ASN B 1 25 ? 8.117 -13.781 -6.242 1 96.38 25 ASN B N 1
ATOM 1406 C CA . ASN B 1 25 ? 8.75 -12.586 -6.785 1 96.38 25 ASN B CA 1
ATOM 1407 C C . ASN B 1 25 ? 10.266 -12.734 -6.863 1 96.38 25 ASN B C 1
ATOM 1409 O O . ASN B 1 25 ? 10.891 -12.281 -7.824 1 96.38 25 ASN B O 1
ATOM 1413 N N . LEU B 1 26 ? 10.828 -13.359 -5.871 1 95.19 26 LEU B N 1
ATOM 1414 C CA . LEU B 1 26 ? 12.266 -13.578 -5.793 1 95.19 26 LEU B CA 1
ATOM 1415 C C . LEU B 1 26 ? 12.758 -14.359 -7.008 1 95.19 26 LEU B C 1
ATOM 1417 O O . LEU B 1 26 ? 13.867 -14.109 -7.496 1 95.19 26 LEU B O 1
ATOM 1421 N N . LYS B 1 27 ? 11.984 -15.242 -7.492 1 95.5 27 LYS B N 1
ATOM 1422 C CA . LYS B 1 27 ? 12.359 -16.094 -8.617 1 95.5 27 LYS B CA 1
ATOM 1423 C C . LYS B 1 27 ? 12.391 -15.289 -9.922 1 95.5 27 LYS B C 1
ATOM 1425 O O . LYS B 1 27 ? 13.016 -15.711 -10.898 1 95.5 27 LYS B O 1
ATOM 1430 N N . HIS B 1 28 ? 11.75 -14.211 -9.938 1 95.62 28 HIS B N 1
ATOM 1431 C CA . HIS B 1 28 ? 11.625 -13.453 -11.18 1 95.62 28 HIS B CA 1
ATOM 1432 C C . HIS B 1 28 ? 12.562 -12.25 -11.18 1 95.62 28 HIS B C 1
ATOM 1434 O O . HIS B 1 28 ? 13.023 -11.812 -12.242 1 95.62 28 HIS B O 1
ATOM 1440 N N . PHE B 1 29 ? 12.844 -11.711 -10.023 1 94.94 29 PHE B N 1
ATOM 1441 C CA . PHE B 1 29 ? 13.727 -10.555 -9.922 1 94.94 29 PHE B CA 1
ATOM 1442 C C . PHE B 1 29 ? 15.188 -10.977 -10.016 1 94.94 29 PHE B C 1
ATOM 1444 O O . PHE B 1 29 ? 15.523 -12.117 -9.703 1 94.94 29 PHE B O 1
ATOM 1451 N N . PRO B 1 30 ? 16.031 -10.031 -10.508 1 93.88 30 PRO B N 1
ATOM 1452 C CA . PRO B 1 30 ? 17.469 -10.328 -10.5 1 93.88 30 PRO B CA 1
ATOM 1453 C C . PRO B 1 30 ? 17.969 -10.727 -9.117 1 93.88 30 PRO B C 1
ATOM 1455 O O . PRO B 1 30 ? 17.5 -10.195 -8.102 1 93.88 30 PRO B O 1
ATOM 1458 N N . GLU B 1 31 ? 18.969 -11.555 -9.102 1 93.69 31 GLU B N 1
ATOM 1459 C CA . GLU B 1 31 ? 19.484 -12.141 -7.863 1 93.69 31 GLU B CA 1
ATOM 1460 C C . GLU B 1 31 ? 20.031 -11.055 -6.93 1 93.69 31 GLU B C 1
ATOM 1462 O O . GLU B 1 31 ? 19.922 -11.172 -5.707 1 93.69 31 GLU B O 1
ATOM 1467 N N . ASP B 1 32 ? 20.594 -9.992 -7.539 1 94.19 32 ASP B N 1
ATOM 1468 C CA . ASP B 1 32 ? 21.234 -8.961 -6.727 1 94.19 32 ASP B CA 1
ATOM 1469 C C . ASP B 1 32 ? 20.203 -8.125 -5.98 1 94.19 32 ASP B C 1
ATOM 1471 O O . ASP B 1 32 ? 20.547 -7.383 -5.055 1 94.19 32 ASP B O 1
ATOM 1475 N N . LEU B 1 33 ? 18.953 -8.266 -6.348 1 94.38 33 LEU B N 1
ATOM 1476 C CA . LEU B 1 33 ? 17.891 -7.52 -5.676 1 94.38 33 LEU B CA 1
ATOM 1477 C C . LEU B 1 33 ? 17.25 -8.352 -4.574 1 94.38 33 LEU B C 1
ATOM 1479 O O . LEU B 1 33 ? 16.484 -7.836 -3.768 1 94.38 33 LEU B O 1
ATOM 1483 N N . GLY B 1 34 ? 17.516 -9.617 -4.598 1 91.25 34 GLY B N 1
ATOM 1484 C CA . GLY B 1 34 ? 16.953 -10.531 -3.619 1 91.25 34 GLY B CA 1
ATOM 1485 C C . GLY B 1 34 ? 17.281 -10.156 -2.188 1 91.25 34 GLY B C 1
ATOM 1486 O O . GLY B 1 34 ? 18.438 -9.844 -1.876 1 91.25 34 GLY B O 1
ATOM 1487 N N . GLY B 1 35 ? 16.172 -10.109 -1.242 1 89.69 35 GLY B N 1
ATOM 1488 C CA . GLY B 1 35 ? 16.391 -9.859 0.172 1 89.69 35 GLY B CA 1
ATOM 1489 C C . GLY B 1 35 ? 16.469 -8.383 0.512 1 89.69 35 GLY B C 1
ATOM 1490 O O . GLY B 1 35 ? 16.688 -8.016 1.669 1 89.69 35 GLY B O 1
ATOM 1491 N N . ARG B 1 36 ? 16.312 -7.605 -0.51 1 92.5 36 ARG B N 1
ATOM 1492 C CA . ARG B 1 36 ? 16.359 -6.168 -0.266 1 92.5 36 ARG B CA 1
ATOM 1493 C C . ARG B 1 36 ? 15.062 -5.684 0.369 1 92.5 36 ARG B C 1
ATOM 1495 O O . ARG B 1 36 ? 14.109 -5.328 -0.335 1 92.5 36 ARG B O 1
ATOM 1502 N N . TYR B 1 37 ? 14.828 -5.965 1.514 1 94.81 37 TYR B N 1
ATOM 1503 C CA . TYR B 1 37 ? 13.734 -5.41 2.303 1 94.81 37 TYR B CA 1
ATOM 1504 C C . TYR B 1 37 ? 14.25 -4.816 3.607 1 94.81 37 TYR B C 1
ATOM 1506 O O . TYR B 1 37 ? 14.984 -5.477 4.352 1 94.81 37 TYR B O 1
ATOM 1514 N N . GLU B 1 38 ? 13.844 -3.559 3.818 1 96.81 38 GLU B N 1
ATOM 1515 C CA . GLU B 1 38 ? 14.234 -2.889 5.059 1 96.81 38 GLU B CA 1
ATOM 1516 C C . GLU B 1 38 ? 13.242 -1.782 5.418 1 96.81 38 GLU B C 1
ATOM 1518 O O . GLU B 1 38 ? 13.055 -0.841 4.645 1 96.81 38 GLU B O 1
ATOM 1523 N N . GLU B 1 39 ? 12.648 -1.927 6.555 1 97.5 39 GLU B N 1
ATOM 1524 C CA . GLU B 1 39 ? 11.836 -0.82 7.051 1 97.5 39 GLU B CA 1
ATOM 1525 C C . GLU B 1 39 ? 12.703 0.393 7.383 1 97.5 39 GLU B C 1
ATOM 1527 O O . GLU B 1 39 ? 13.711 0.271 8.078 1 97.5 39 GLU B O 1
ATOM 1532 N N . ILE B 1 40 ? 12.336 1.484 6.852 1 98.06 40 ILE B N 1
ATOM 1533 C CA . ILE B 1 40 ? 13.008 2.752 7.117 1 98.06 40 ILE B CA 1
ATOM 1534 C C . ILE B 1 40 ? 12.008 3.75 7.707 1 98.06 40 ILE B C 1
ATOM 1536 O O . ILE B 1 40 ? 11.07 4.172 7.027 1 98.06 40 ILE B O 1
ATOM 1540 N N . ASN B 1 41 ? 12.234 4.051 8.938 1 98.5 41 ASN B N 1
ATOM 1541 C CA . ASN B 1 41 ? 11.375 5.016 9.617 1 98.5 41 ASN B CA 1
ATOM 1542 C C . ASN B 1 41 ? 12.172 6.215 10.117 1 98.5 41 ASN B C 1
ATOM 1544 O O . ASN B 1 41 ? 13.227 6.047 10.742 1 98.5 41 ASN B O 1
ATOM 1548 N N . LEU B 1 42 ? 11.766 7.383 9.766 1 98.62 42 LEU B N 1
ATOM 1549 C CA . LEU B 1 42 ? 12.297 8.633 10.289 1 98.62 42 LEU B CA 1
ATOM 1550 C C . LEU B 1 42 ? 11.281 9.312 11.211 1 98.62 42 LEU B C 1
ATOM 1552 O O . LEU B 1 42 ? 10.188 9.672 10.781 1 98.62 42 LEU B O 1
ATOM 1556 N N . ILE B 1 43 ? 11.695 9.484 12.43 1 98.44 43 ILE B N 1
ATOM 1557 C CA . ILE B 1 43 ? 10.797 10.031 13.445 1 98.44 43 ILE B CA 1
ATOM 1558 C C . ILE B 1 43 ? 11.297 11.406 13.891 1 98.44 43 ILE B C 1
ATOM 1560 O O . ILE B 1 43 ? 12.484 11.578 14.172 1 98.44 43 ILE B O 1
ATOM 1564 N N . LEU B 1 44 ? 10.453 12.352 13.844 1 98.06 44 LEU B N 1
ATOM 1565 C CA . LEU B 1 44 ? 10.727 13.688 14.359 1 98.06 44 LEU B CA 1
ATOM 1566 C C . LEU B 1 44 ? 10.297 13.805 15.82 1 98.06 44 LEU B C 1
ATOM 1568 O O . LEU B 1 44 ? 9.125 13.586 16.141 1 98.06 44 LEU B O 1
ATOM 1572 N N . LYS B 1 45 ? 11.203 14.141 16.688 1 97.19 45 LYS B N 1
ATOM 1573 C CA . LYS B 1 45 ? 10.922 14.219 18.109 1 97.19 45 LYS B CA 1
ATOM 1574 C C . LYS B 1 45 ? 11.352 15.57 18.688 1 97.19 45 LYS B C 1
ATOM 1576 O O . LYS B 1 45 ? 12.289 16.188 18.188 1 97.19 45 LYS B O 1
ATOM 1581 N N . ASP B 1 46 ? 10.641 15.969 19.766 1 96.19 46 ASP B N 1
ATOM 1582 C CA . ASP B 1 46 ? 11.031 17.188 20.453 1 96.19 46 ASP B CA 1
ATOM 1583 C C . ASP B 1 46 ? 12.016 16.906 21.578 1 96.19 46 ASP B C 1
ATOM 1585 O O . ASP B 1 46 ? 12.5 15.773 21.703 1 96.19 46 ASP B O 1
ATOM 1589 N N . GLU B 1 47 ? 12.312 17.906 22.328 1 94.38 47 GLU B N 1
ATOM 1590 C CA . GLU B 1 47 ? 13.344 17.812 23.344 1 94.38 47 GLU B CA 1
ATOM 1591 C C . GLU B 1 47 ? 12.938 16.828 24.453 1 94.38 47 GLU B C 1
ATOM 1593 O O . GLU B 1 47 ? 13.797 16.266 25.125 1 94.38 47 GLU B O 1
ATOM 1598 N N . ASN B 1 48 ? 11.703 16.609 24.578 1 94.5 48 ASN B N 1
ATOM 1599 C CA . ASN B 1 48 ? 11.203 15.711 25.625 1 94.5 48 ASN B CA 1
ATOM 1600 C C . ASN B 1 48 ? 11.016 14.289 25.094 1 94.5 48 ASN B C 1
ATOM 1602 O O . ASN B 1 48 ? 10.516 13.422 25.812 1 94.5 48 ASN B O 1
ATOM 1606 N N . GLY B 1 49 ? 11.305 14.102 23.859 1 93.38 49 GLY B N 1
ATOM 1607 C CA . GLY B 1 49 ? 11.195 12.773 23.281 1 93.38 49 GLY B CA 1
ATOM 1608 C C . GLY B 1 49 ? 9.82 12.492 22.703 1 93.38 49 GLY B C 1
ATOM 1609 O O . GLY B 1 49 ? 9.531 11.359 22.297 1 93.38 49 GLY B O 1
ATOM 1610 N N . ASN B 1 50 ? 9.016 13.5 22.688 1 95.44 50 ASN B N 1
ATOM 1611 C CA . ASN B 1 50 ? 7.688 13.336 22.109 1 95.44 50 ASN B CA 1
ATOM 1612 C C . ASN B 1 50 ? 7.727 13.328 20.578 1 95.44 50 ASN B C 1
ATOM 1614 O O . ASN B 1 50 ? 8.398 14.164 19.969 1 95.44 50 ASN B O 1
ATOM 1618 N N . VAL B 1 51 ? 7.023 12.359 20.062 1 97.94 51 VAL B N 1
ATOM 1619 C CA . VAL B 1 51 ? 6.934 12.289 18.609 1 97.94 51 VAL B CA 1
ATOM 1620 C C . VAL B 1 51 ? 6.09 13.445 18.094 1 97.94 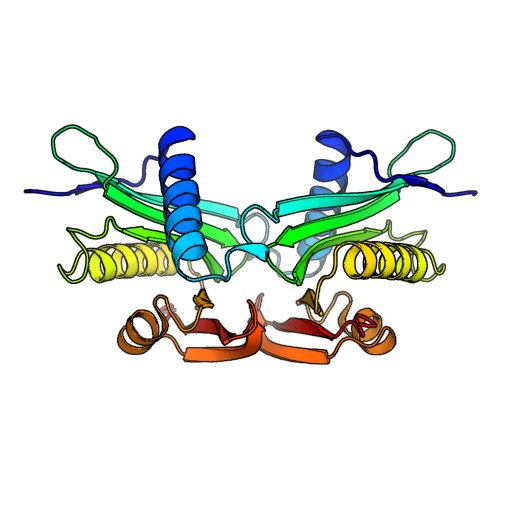51 VAL B C 1
ATOM 1622 O O . VAL B 1 51 ? 5 13.711 18.594 1 97.94 51 VAL B O 1
ATOM 1625 N N . ARG B 1 52 ? 6.578 14.133 17.078 1 97.81 52 ARG B N 1
ATOM 1626 C CA . ARG B 1 52 ? 5.887 15.266 16.484 1 97.81 52 ARG B CA 1
ATOM 1627 C C . ARG B 1 52 ? 5.559 14.992 15.016 1 97.81 52 ARG B C 1
ATOM 1629 O O . ARG B 1 52 ? 4.934 15.82 14.352 1 97.81 52 ARG B O 1
ATOM 1636 N N . GLY B 1 53 ? 5.941 13.891 14.5 1 98.12 53 GLY B N 1
ATOM 1637 C CA . GLY B 1 53 ? 5.734 13.477 13.125 1 98.12 53 GLY B CA 1
ATOM 1638 C C . GLY B 1 53 ? 6.766 12.477 12.641 1 98.12 53 GLY B C 1
ATOM 1639 O O . GLY B 1 53 ? 7.539 11.945 13.438 1 98.12 53 GLY B O 1
ATOM 1640 N N . GLY B 1 54 ? 6.629 12.133 11.32 1 98.5 54 GLY B N 1
ATOM 1641 C CA . GLY B 1 54 ? 7.609 11.211 10.766 1 98.5 54 GLY B CA 1
ATOM 1642 C C . GLY B 1 54 ? 7.176 10.602 9.445 1 98.5 54 GLY B C 1
ATOM 1643 O O . GLY B 1 54 ? 6.094 10.906 8.938 1 98.5 54 GLY B O 1
ATOM 1644 N N . ILE B 1 55 ? 8.109 9.812 8.883 1 98.69 55 ILE B N 1
ATOM 1645 C CA . ILE B 1 55 ? 7.883 9.039 7.672 1 98.69 55 ILE B CA 1
ATOM 1646 C C . ILE B 1 55 ? 8.07 7.551 7.965 1 98.69 55 ILE B C 1
ATOM 1648 O O . ILE B 1 55 ? 9.078 7.152 8.555 1 98.69 55 ILE B O 1
ATOM 1652 N N . LEU B 1 56 ? 7.059 6.801 7.672 1 98.75 56 LEU B N 1
ATOM 1653 C CA . LEU B 1 56 ? 7.152 5.348 7.68 1 98.75 56 LEU B CA 1
ATOM 1654 C C . LEU B 1 56 ? 7.27 4.801 6.262 1 98.75 56 LEU B C 1
ATOM 1656 O O . LEU B 1 56 ? 6.453 5.125 5.398 1 98.75 56 LEU B O 1
ATOM 1660 N N . SER B 1 57 ? 8.289 4.027 6.027 1 98.56 57 SER B N 1
ATOM 1661 C CA . SER B 1 57 ? 8.594 3.574 4.676 1 98.56 57 SER B CA 1
ATOM 1662 C C . SER B 1 57 ? 9.398 2.281 4.695 1 98.56 57 SER B C 1
ATOM 1664 O O . SER B 1 57 ? 9.719 1.757 5.766 1 98.56 57 SER B O 1
ATOM 1666 N N . ALA B 1 58 ? 9.602 1.73 3.549 1 98.19 58 ALA B N 1
ATOM 1667 C CA . ALA B 1 58 ? 10.469 0.562 3.418 1 98.19 58 ALA B CA 1
ATOM 1668 C C . ALA B 1 58 ? 11.133 0.522 2.045 1 98.19 58 ALA B C 1
ATOM 1670 O O . ALA B 1 58 ? 10.547 0.959 1.053 1 98.19 58 ALA B O 1
ATOM 1671 N N . VAL B 1 59 ? 12.352 0.001 2.047 1 97.38 59 VAL B N 1
ATOM 1672 C CA . VAL B 1 59 ? 13.016 -0.397 0.808 1 97.38 59 VAL B CA 1
ATOM 1673 C C . VAL B 1 59 ? 12.547 -1.793 0.401 1 97.38 59 VAL B C 1
ATOM 1675 O O . VAL B 1 59 ? 12.539 -2.715 1.221 1 97.38 59 VAL B O 1
ATOM 1678 N N . CYS B 1 60 ? 12.102 -1.857 -0.802 1 94.69 60 CYS B N 1
ATOM 1679 C CA . CYS B 1 60 ? 11.766 -3.141 -1.413 1 94.69 60 CYS B CA 1
ATOM 1680 C C . CYS B 1 60 ? 12.383 -3.256 -2.803 1 94.69 60 CYS B C 1
ATOM 1682 O O . CYS B 1 60 ? 12.109 -2.432 -3.678 1 94.69 60 CYS B O 1
ATOM 1684 N N . TRP B 1 61 ? 13.148 -4.332 -3.033 1 94.69 61 TRP B N 1
ATOM 1685 C CA . TRP B 1 61 ? 13.789 -4.535 -4.324 1 94.69 61 TRP B CA 1
ATOM 1686 C C . TRP B 1 61 ? 14.562 -3.293 -4.746 1 94.69 61 TRP B C 1
ATOM 1688 O O . TRP B 1 61 ? 15.562 -2.928 -4.117 1 94.69 61 TRP B O 1
ATOM 1698 N N . ASN B 1 62 ? 14.203 -2.578 -5.777 1 95.94 62 ASN B N 1
ATOM 1699 C CA . ASN B 1 62 ? 15 -1.441 -6.23 1 95.94 62 ASN B CA 1
ATOM 1700 C C . ASN B 1 62 ? 14.281 -0.119 -5.98 1 95.94 62 ASN B C 1
ATOM 1702 O O . ASN B 1 62 ? 14.562 0.878 -6.648 1 95.94 62 ASN B O 1
ATOM 1706 N N . TRP B 1 63 ? 13.32 -0.143 -5.031 1 97.25 63 TRP B N 1
ATOM 1707 C CA . TRP B 1 63 ? 12.648 1.124 -4.762 1 97.25 63 TRP B CA 1
ATOM 1708 C C . TRP B 1 63 ? 12.336 1.269 -3.275 1 97.25 63 TRP B C 1
ATOM 1710 O O . TRP B 1 63 ? 12.469 0.312 -2.51 1 97.25 63 TRP B O 1
ATOM 1720 N N . LEU B 1 64 ? 12.047 2.492 -2.877 1 98.12 64 LEU B N 1
ATOM 1721 C CA . LEU B 1 64 ? 11.523 2.793 -1.548 1 98.12 64 LEU B CA 1
ATOM 1722 C C . LEU B 1 64 ? 10.07 3.248 -1.625 1 98.12 64 LEU B C 1
ATOM 1724 O O . LEU B 1 64 ? 9.711 4.039 -2.5 1 98.12 64 LEU B O 1
ATOM 1728 N N . GLU B 1 65 ? 9.266 2.705 -0.743 1 98.62 65 GLU B N 1
ATOM 1729 C CA . GLU B 1 65 ? 7.859 3.086 -0.679 1 98.62 65 GLU B CA 1
ATOM 1730 C C . GLU B 1 65 ? 7.547 3.816 0.623 1 98.62 65 GLU B C 1
ATOM 1732 O O . GLU B 1 65 ? 7.855 3.322 1.709 1 98.62 65 GLU B O 1
ATOM 1737 N N . ILE B 1 66 ? 6.957 4.992 0.479 1 98.81 66 ILE B N 1
ATOM 1738 C CA . ILE B 1 66 ? 6.473 5.73 1.641 1 98.81 66 ILE B CA 1
ATOM 1739 C C . ILE B 1 66 ? 5.043 5.305 1.965 1 98.81 66 ILE B C 1
ATOM 1741 O O . ILE B 1 66 ? 4.141 5.453 1.136 1 98.81 66 ILE B O 1
ATOM 1745 N N . TYR B 1 67 ? 4.809 4.801 3.135 1 98.06 67 TYR B N 1
ATOM 1746 C CA . TYR B 1 67 ? 3.494 4.34 3.568 1 98.06 67 TYR B CA 1
ATOM 1747 C C . TYR B 1 67 ? 2.73 5.457 4.27 1 98.06 67 TYR B C 1
ATOM 1749 O O . TYR B 1 67 ? 1.527 5.625 4.051 1 98.06 67 TYR B O 1
ATOM 1757 N N . THR B 1 68 ? 3.41 6.082 5.145 1 98.5 68 THR B N 1
ATOM 1758 C CA . THR B 1 68 ? 2.785 7.117 5.961 1 98.5 68 THR B CA 1
ATOM 1759 C C . THR B 1 68 ? 3.732 8.297 6.16 1 98.5 68 THR B C 1
ATOM 1761 O O . THR B 1 68 ? 4.93 8.109 6.391 1 98.5 68 THR B O 1
ATOM 1764 N N . PHE B 1 69 ? 3.285 9.461 6 1 98.69 69 PHE B N 1
ATOM 1765 C CA . PHE B 1 69 ? 3.99 10.703 6.285 1 98.69 69 PHE B CA 1
ATOM 1766 C C . PHE B 1 69 ? 3.078 11.688 7 1 98.69 69 PHE B C 1
ATOM 1768 O O . PHE B 1 69 ? 2.07 12.125 6.445 1 98.69 69 PHE B O 1
ATOM 1775 N N . PHE B 1 70 ? 3.492 12.016 8.234 1 98.44 70 PHE B N 1
ATOM 1776 C CA . PHE B 1 70 ? 2.637 12.883 9.039 1 98.44 70 PHE B CA 1
ATOM 1777 C C . PHE B 1 70 ? 3.475 13.828 9.891 1 98.44 70 PHE B C 1
ATOM 1779 O O . PHE B 1 70 ? 4.508 13.438 10.438 1 98.44 70 PHE B O 1
ATOM 1786 N N . LEU B 1 71 ? 3.055 15.094 9.969 1 97.94 71 LEU B N 1
ATOM 1787 C CA . LEU B 1 71 ? 3.561 16.094 10.898 1 97.94 71 LEU B CA 1
ATOM 1788 C C . LEU B 1 71 ? 2.422 16.719 11.695 1 97.94 71 LEU B C 1
ATOM 1790 O O . LEU B 1 71 ? 1.36 17.016 11.141 1 97.94 71 LEU B O 1
ATOM 1794 N N . ASP B 1 72 ? 2.711 16.938 12.945 1 97.75 72 ASP B N 1
ATOM 1795 C CA . ASP B 1 72 ? 1.753 17.719 13.727 1 97.75 72 ASP B CA 1
ATOM 1796 C C . ASP B 1 72 ? 1.407 19.031 13.031 1 97.75 72 ASP B C 1
ATOM 1798 O O . ASP B 1 72 ? 2.27 19.656 12.414 1 97.75 72 ASP B O 1
ATOM 1802 N N . GLU B 1 73 ? 0.195 19.422 13.234 1 96.19 73 GLU B N 1
ATOM 1803 C CA . GLU B 1 73 ? -0.321 20.578 12.516 1 96.19 73 GLU B CA 1
ATOM 1804 C C . GLU B 1 73 ? 0.504 21.828 12.82 1 96.19 73 GLU B C 1
ATOM 1806 O O . GLU B 1 73 ? 0.792 22.625 11.922 1 96.19 73 GLU B O 1
ATOM 1811 N N . ASP B 1 74 ? 0.935 22.031 14.039 1 95.62 74 ASP B N 1
ATOM 1812 C CA . ASP B 1 74 ? 1.565 23.266 14.492 1 95.62 74 ASP B CA 1
ATOM 1813 C C . ASP B 1 74 ? 3.01 23.359 14 1 95.62 74 ASP B C 1
ATOM 1815 O O . ASP B 1 74 ? 3.658 24.406 14.156 1 95.62 74 ASP B O 1
ATOM 1819 N N . ILE B 1 75 ? 3.555 22.344 13.383 1 95.81 75 ILE B N 1
ATOM 1820 C CA . ILE B 1 75 ? 4.93 22.422 12.906 1 95.81 75 ILE B CA 1
ATOM 1821 C C . ILE B 1 75 ? 4.957 22.234 11.391 1 95.81 75 ILE B C 1
ATOM 1823 O O . ILE B 1 75 ? 6.027 22.062 10.797 1 95.81 75 ILE B O 1
ATOM 1827 N N . ARG B 1 76 ? 3.828 22.203 10.789 1 95 76 ARG B N 1
ATOM 1828 C CA . ARG B 1 76 ? 3.76 22.141 9.328 1 95 76 ARG B CA 1
ATOM 1829 C C . ARG B 1 76 ? 4.195 23.453 8.703 1 95 76 ARG B C 1
ATOM 1831 O O . ARG B 1 76 ? 4.23 24.484 9.375 1 95 76 ARG B O 1
ATOM 1838 N N . HIS B 1 77 ? 4.668 23.391 7.531 1 92.94 77 HIS B N 1
ATOM 1839 C CA . HIS B 1 77 ? 5.133 24.531 6.766 1 92.94 77 HIS B CA 1
ATOM 1840 C C . HIS B 1 77 ? 6.328 25.203 7.438 1 92.94 77 HIS B C 1
ATOM 1842 O O . HIS B 1 77 ? 6.52 26.406 7.316 1 92.94 77 HIS B O 1
ATOM 1848 N N . SER B 1 78 ? 7.012 24.406 8.25 1 93.06 78 SER B N 1
ATOM 1849 C CA . SER B 1 78 ? 8.195 24.922 8.938 1 93.06 78 SER B CA 1
ATOM 1850 C C . SER B 1 78 ? 9.469 24.375 8.32 1 93.06 78 SER B C 1
ATOM 1852 O O . SER B 1 78 ? 10.57 24.625 8.82 1 93.06 78 SER B O 1
ATOM 1854 N N . GLY B 1 79 ? 9.297 23.594 7.316 1 95.12 79 GLY B N 1
ATOM 1855 C CA . GLY B 1 79 ? 10.453 23.078 6.605 1 95.12 79 GLY B CA 1
ATOM 1856 C C . GLY B 1 79 ? 10.828 21.672 7.031 1 95.12 79 GLY B C 1
ATOM 1857 O O . GLY B 1 79 ? 11.648 21.016 6.379 1 95.12 79 GLY B O 1
ATOM 1858 N N . TYR B 1 80 ? 10.242 21.141 8.094 1 96 80 TYR B N 1
ATOM 1859 C CA . TYR B 1 80 ? 10.602 19.812 8.609 1 96 80 TYR B CA 1
ATOM 1860 C C . TYR B 1 80 ? 10.156 18.719 7.656 1 96 80 TYR B C 1
ATOM 1862 O O . TYR B 1 80 ? 10.789 17.672 7.574 1 96 80 TYR B O 1
ATOM 1870 N N . GLY B 1 81 ? 9.039 18.984 6.957 1 97.44 81 GLY B N 1
ATOM 1871 C CA . GLY B 1 81 ? 8.609 18.016 5.957 1 97.44 81 GLY B CA 1
ATOM 1872 C C . GLY B 1 81 ? 9.648 17.781 4.879 1 97.44 81 GLY B C 1
ATOM 1873 O O . GLY B 1 81 ? 10.016 16.641 4.609 1 97.44 81 GLY B O 1
ATOM 1874 N N . THR B 1 82 ? 10.086 18.859 4.383 1 97.69 82 THR B N 1
ATOM 1875 C CA . THR B 1 82 ? 11.109 18.781 3.344 1 97.69 82 THR B CA 1
ATOM 1876 C C . THR B 1 82 ? 12.391 18.172 3.893 1 97.69 82 THR B C 1
ATOM 1878 O O . THR B 1 82 ? 13.023 17.344 3.227 1 97.69 82 THR B O 1
ATOM 1881 N N . LYS B 1 83 ? 12.758 18.5 5.051 1 97.31 83 LYS B N 1
ATOM 1882 C CA . LYS B 1 83 ? 13.953 17.953 5.68 1 97.31 83 LYS B CA 1
ATOM 1883 C C . LYS B 1 83 ? 13.859 16.438 5.816 1 97.31 83 LYS B C 1
ATOM 1885 O O . LYS B 1 83 ? 14.805 15.727 5.496 1 97.31 83 LYS B O 1
ATOM 1890 N N . LEU B 1 84 ? 12.734 15.938 6.332 1 98.12 84 LEU B N 1
ATOM 1891 C CA . LEU B 1 84 ? 12.508 14.508 6.477 1 98.12 84 LEU B CA 1
ATOM 1892 C C . LEU B 1 84 ? 12.578 13.805 5.121 1 98.12 84 LEU B C 1
ATOM 1894 O O . LEU B 1 84 ? 13.227 12.766 4.988 1 98.12 84 LEU B O 1
ATOM 1898 N N . LEU B 1 85 ? 11.914 14.422 4.141 1 98.44 85 LEU B N 1
ATOM 1899 C CA . LEU B 1 85 ? 11.852 13.828 2.811 1 98.44 85 LEU B CA 1
ATOM 1900 C C . LEU B 1 85 ? 13.242 13.75 2.184 1 98.44 85 LEU B C 1
ATOM 1902 O O . LEU B 1 85 ? 13.609 12.719 1.606 1 98.44 85 LEU B O 1
ATOM 1906 N N . LEU B 1 86 ? 14.023 14.781 2.279 1 97.88 86 LEU B N 1
ATOM 1907 C CA . LEU B 1 86 ? 15.367 14.812 1.713 1 97.88 86 LEU B CA 1
ATOM 1908 C C . LEU B 1 86 ? 16.266 13.797 2.4 1 97.88 86 LEU B C 1
ATOM 1910 O O . LEU B 1 86 ? 17.094 13.156 1.749 1 97.88 86 LEU B O 1
ATOM 1914 N N . GLU B 1 87 ? 16.125 13.719 3.717 1 98.12 87 GLU B N 1
ATOM 1915 C CA . GLU B 1 87 ? 16.875 12.688 4.434 1 98.12 87 GLU B CA 1
ATOM 1916 C C . GLU B 1 87 ? 16.516 11.297 3.93 1 98.12 87 GLU B C 1
ATOM 1918 O O . GLU B 1 87 ? 17.391 10.445 3.758 1 98.12 87 GLU B O 1
ATOM 1923 N N . LEU B 1 88 ? 15.258 11.039 3.742 1 98.56 88 LEU B N 1
ATOM 1924 C CA . LEU B 1 88 ? 14.805 9.75 3.232 1 98.56 88 LEU B CA 1
ATOM 1925 C C . LEU B 1 88 ? 15.359 9.484 1.839 1 98.56 88 LEU B C 1
ATOM 1927 O O . LEU B 1 88 ? 15.766 8.359 1.53 1 98.56 88 LEU B O 1
ATOM 1931 N N . GLU B 1 89 ? 15.367 10.492 1.011 1 98.38 89 GLU B N 1
ATOM 1932 C CA . GLU B 1 89 ? 15.891 10.359 -0.346 1 98.38 89 GLU B CA 1
ATOM 1933 C C . GLU B 1 89 ? 17.375 9.992 -0.334 1 98.38 89 GLU B C 1
ATOM 1935 O O . GLU B 1 89 ? 17.828 9.172 -1.138 1 98.38 89 GLU B O 1
ATOM 1940 N N . LYS B 1 90 ? 18.078 10.586 0.527 1 97.94 90 LYS B N 1
ATOM 1941 C CA . LYS B 1 90 ? 19.5 10.242 0.675 1 97.94 90 LYS B CA 1
ATOM 1942 C C . LYS B 1 90 ? 19.656 8.766 1.031 1 97.94 90 LYS B C 1
ATOM 1944 O O . LYS B 1 90 ? 20.516 8.078 0.467 1 97.94 90 LYS B O 1
ATOM 1949 N N . ILE B 1 91 ? 18.875 8.328 1.979 1 97.88 91 ILE B N 1
ATOM 1950 C CA . ILE B 1 91 ? 18.922 6.926 2.395 1 97.88 91 ILE B CA 1
ATOM 1951 C C . ILE B 1 91 ? 18.578 6.027 1.207 1 97.88 91 ILE B C 1
ATOM 1953 O O . ILE B 1 91 ? 19.234 5.008 0.987 1 97.88 91 ILE B O 1
ATOM 1957 N N . ALA B 1 92 ? 17.547 6.363 0.49 1 98.12 92 ALA B N 1
ATOM 1958 C CA . ALA B 1 92 ? 17.125 5.582 -0.672 1 98.12 92 ALA B CA 1
ATOM 1959 C C . ALA B 1 92 ? 18.266 5.469 -1.693 1 98.12 92 ALA B C 1
ATOM 1961 O O . ALA B 1 92 ? 18.484 4.398 -2.26 1 98.12 92 ALA B O 1
ATOM 1962 N N . VAL B 1 93 ? 18.969 6.586 -1.948 1 97.81 93 VAL B N 1
ATOM 1963 C CA . VAL B 1 93 ? 20.094 6.602 -2.879 1 97.81 93 VAL B CA 1
ATOM 1964 C C . VAL B 1 93 ? 21.203 5.68 -2.367 1 97.81 93 VAL B C 1
ATOM 1966 O O . VAL B 1 93 ? 21.75 4.883 -3.127 1 97.81 93 VAL B O 1
ATOM 1969 N N . ASP B 1 94 ? 21.469 5.773 -1.096 1 97.06 94 ASP B N 1
ATOM 1970 C CA . ASP B 1 94 ? 22.484 4.941 -0.475 1 97.06 94 ASP B CA 1
ATOM 1971 C C . ASP B 1 94 ? 22.141 3.459 -0.588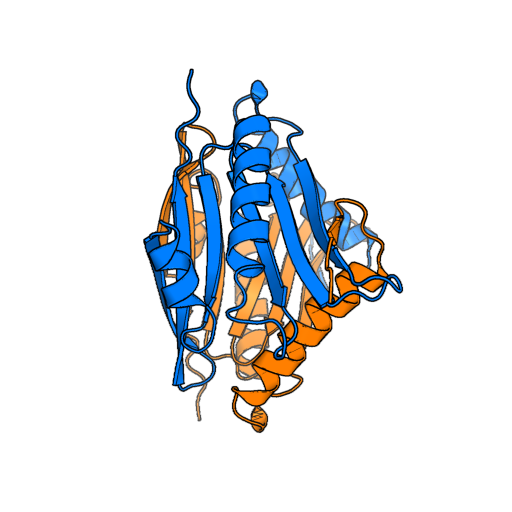 1 97.06 94 ASP B C 1
ATOM 1973 O O . ASP B 1 94 ? 23.016 2.611 -0.718 1 97.06 94 ASP B O 1
ATOM 1977 N N . LYS B 1 95 ? 20.859 3.191 -0.544 1 96.38 95 LYS B N 1
ATOM 1978 C CA . LYS B 1 95 ? 20.375 1.817 -0.64 1 96.38 95 LYS B CA 1
ATOM 1979 C C . LYS B 1 95 ? 20.203 1.392 -2.096 1 96.38 95 LYS B C 1
ATOM 1981 O O . LYS B 1 95 ? 19.672 0.321 -2.379 1 96.38 95 LYS B O 1
ATOM 1986 N N . LYS B 1 96 ? 20.578 2.291 -3.006 1 95.19 96 LYS B N 1
ATOM 1987 C CA . LYS B 1 96 ? 20.609 2.021 -4.441 1 95.19 96 LYS B CA 1
ATOM 1988 C C . LYS B 1 96 ? 19.188 1.822 -4.988 1 95.19 96 LYS B C 1
ATOM 1990 O O . LYS B 1 96 ? 18.969 0.958 -5.836 1 95.19 96 LYS B O 1
ATOM 1995 N N . CYS B 1 97 ? 18.297 2.484 -4.426 1 97.06 97 CYS B N 1
ATOM 1996 C CA . CYS B 1 97 ? 16.953 2.523 -4.992 1 97.06 97 CYS B CA 1
ATOM 1997 C C . CYS B 1 97 ? 16.922 3.363 -6.262 1 97.06 97 CYS B C 1
ATOM 1999 O O . CYS B 1 97 ? 17.578 4.402 -6.344 1 97.06 97 CYS B O 1
ATOM 2001 N N . ASP B 1 98 ? 16.125 2.98 -7.191 1 96.88 98 ASP B N 1
ATOM 2002 C CA . ASP B 1 98 ? 15.984 3.717 -8.445 1 96.88 98 ASP B CA 1
ATOM 2003 C C . ASP B 1 98 ? 14.969 4.848 -8.312 1 96.88 98 ASP B C 1
ATOM 2005 O O . ASP B 1 98 ? 15.062 5.859 -9.016 1 96.88 98 ASP B O 1
ATOM 2009 N N . PHE B 1 99 ? 14 4.633 -7.438 1 97.94 99 PHE B N 1
ATOM 2010 C CA . PHE B 1 99 ? 12.961 5.637 -7.262 1 97.94 99 PHE B CA 1
ATOM 2011 C C . PHE B 1 99 ? 12.273 5.477 -5.914 1 97.94 99 PHE B C 1
ATOM 2013 O O . PHE B 1 99 ? 12.445 4.457 -5.242 1 97.94 99 PHE B O 1
ATOM 2020 N N . ILE B 1 100 ? 11.586 6.484 -5.539 1 98.56 100 ILE B N 1
ATOM 2021 C CA . ILE B 1 100 ? 10.688 6.488 -4.395 1 98.56 100 ILE B CA 1
ATOM 2022 C C . ILE B 1 100 ? 9.242 6.652 -4.871 1 98.56 100 ILE B C 1
ATOM 2024 O O . ILE B 1 100 ? 8.969 7.461 -5.762 1 98.56 100 ILE B O 1
ATOM 2028 N N . LYS B 1 101 ? 8.344 5.863 -4.344 1 98.62 101 LYS B N 1
ATOM 2029 C CA . LYS B 1 101 ? 6.934 6.062 -4.672 1 98.62 101 LYS B CA 1
ATOM 2030 C C . LYS B 1 101 ? 6.113 6.344 -3.416 1 98.62 101 LYS B C 1
ATOM 2032 O O . LYS B 1 101 ? 6.48 5.91 -2.32 1 98.62 101 LYS B O 1
ATOM 2037 N N . VAL B 1 102 ? 5.031 7.078 -3.6 1 98.75 102 VAL B N 1
ATOM 2038 C CA . VAL B 1 102 ? 4.141 7.496 -2.52 1 98.75 102 VAL B CA 1
ATOM 2039 C C . VAL B 1 102 ? 2.746 7.77 -3.076 1 98.75 102 VAL B C 1
ATOM 2041 O O . VAL B 1 102 ? 2.58 7.973 -4.281 1 98.75 102 VAL B O 1
ATOM 2044 N N . ASP B 1 103 ? 1.754 7.641 -2.256 1 98.56 103 ASP B N 1
ATOM 2045 C CA . ASP B 1 103 ? 0.416 8.086 -2.635 1 98.56 103 ASP B CA 1
ATOM 2046 C C . ASP B 1 103 ? -0.122 9.117 -1.646 1 98.56 103 ASP B C 1
ATOM 2048 O O . ASP B 1 103 ? 0.356 9.203 -0.512 1 98.56 103 ASP B O 1
ATOM 2052 N N . THR B 1 104 ? -0.98 9.961 -2.119 1 98.5 104 THR B N 1
ATOM 2053 C CA . THR B 1 104 ? -1.548 11.023 -1.299 1 98.5 104 THR B CA 1
ATOM 2054 C C . THR B 1 104 ? -2.945 11.391 -1.784 1 98.5 104 THR B C 1
ATOM 2056 O O . THR B 1 104 ? -3.285 11.164 -2.947 1 98.5 104 THR B O 1
ATOM 2059 N N . LEU B 1 105 ? -3.723 11.93 -0.938 1 97.88 105 LEU B N 1
ATOM 2060 C CA . LEU B 1 105 ? -5.055 12.406 -1.299 1 97.88 105 LEU B CA 1
ATOM 2061 C C . LEU B 1 105 ? -5.012 13.867 -1.716 1 97.88 105 LEU B C 1
ATOM 2063 O O . LEU B 1 105 ? -4.086 14.602 -1.347 1 97.88 105 LEU B O 1
ATOM 2067 N N . SER B 1 106 ? -6.035 14.352 -2.439 1 97.5 106 SER B N 1
ATOM 2068 C CA . SER B 1 106 ? -6.086 15.695 -3.004 1 97.5 106 SER B CA 1
ATOM 2069 C C . SER B 1 106 ? -6.094 16.75 -1.907 1 97.5 106 SER B C 1
ATOM 2071 O O . SER B 1 106 ? -5.688 17.891 -2.137 1 97.5 106 SER B O 1
ATOM 2073 N N . PHE B 1 107 ? -6.582 16.391 -0.721 1 96.56 107 PHE B N 1
ATOM 2074 C CA . PHE B 1 107 ? -6.637 17.375 0.366 1 96.56 107 PHE B CA 1
ATOM 2075 C C . PHE B 1 107 ? -5.395 17.266 1.246 1 96.56 107 PHE B C 1
ATOM 2077 O O . PHE B 1 107 ? -5.277 17.984 2.246 1 96.56 107 PHE B O 1
ATOM 2084 N N . GLN B 1 108 ? -4.445 16.422 0.894 1 96.81 108 GLN B N 1
ATOM 2085 C CA . GLN B 1 108 ? -3.24 16.188 1.684 1 96.81 108 GLN B CA 1
ATOM 2086 C C . GLN B 1 108 ? -2.033 16.891 1.069 1 96.81 108 GLN B C 1
ATOM 2088 O O . GLN B 1 108 ? -1.98 18.125 1.029 1 96.81 108 GLN B O 1
ATOM 2093 N N . ALA B 1 109 ? -1.101 16.141 0.518 1 96.5 109 ALA B N 1
ATOM 2094 C CA . ALA B 1 109 ? 0.256 16.656 0.343 1 96.5 109 ALA B CA 1
ATOM 2095 C C . ALA B 1 109 ? 0.668 16.625 -1.126 1 96.5 109 ALA B C 1
ATOM 2097 O O . ALA B 1 109 ? 1.854 16.516 -1.442 1 96.5 109 ALA B O 1
ATOM 2098 N N . LEU B 1 110 ? -0.302 16.734 -2.066 1 98.25 110 LEU B N 1
ATOM 2099 C CA . LEU B 1 110 ? -0.002 16.672 -3.492 1 98.25 110 LEU B CA 1
ATOM 2100 C C . LEU B 1 110 ? 1.013 17.734 -3.887 1 98.25 110 LEU B C 1
ATOM 2102 O O . LEU B 1 110 ? 2.049 17.422 -4.48 1 98.25 110 LEU B O 1
ATOM 2106 N N . GLU B 1 111 ? 0.791 18.953 -3.576 1 97.81 111 GLU B N 1
ATOM 2107 C CA . GLU B 1 111 ? 1.655 20.062 -3.965 1 97.81 111 GLU B CA 1
ATOM 2108 C C . GLU B 1 111 ? 3.021 19.953 -3.293 1 97.81 111 GLU B C 1
ATOM 2110 O O . GLU B 1 111 ? 4.039 20.344 -3.879 1 97.81 111 GLU B O 1
ATOM 2115 N N . PHE B 1 112 ? 2.988 19.5 -2.088 1 98.31 112 PHE B N 1
ATOM 2116 C CA . PHE B 1 112 ? 4.242 19.281 -1.381 1 98.31 112 PHE B CA 1
ATOM 2117 C C . PHE B 1 112 ? 5.145 18.344 -2.172 1 98.31 112 PHE B C 1
ATOM 2119 O O . PHE B 1 112 ? 6.324 18.625 -2.379 1 98.31 112 PHE B O 1
ATOM 2126 N N . TYR B 1 113 ? 4.578 17.203 -2.607 1 98.69 113 TYR B N 1
ATOM 2127 C CA . TYR B 1 113 ? 5.359 16.219 -3.338 1 98.69 113 TYR B CA 1
ATOM 2128 C C . TYR B 1 113 ? 5.785 16.75 -4.699 1 98.69 113 TYR B C 1
ATOM 2130 O O . TYR B 1 113 ? 6.926 16.547 -5.125 1 98.69 113 TYR B O 1
ATOM 2138 N N . LYS B 1 114 ? 4.895 17.406 -5.414 1 98.62 114 LYS B N 1
ATOM 2139 C CA . LYS B 1 114 ? 5.238 18 -6.707 1 98.62 114 LYS B CA 1
ATOM 2140 C C .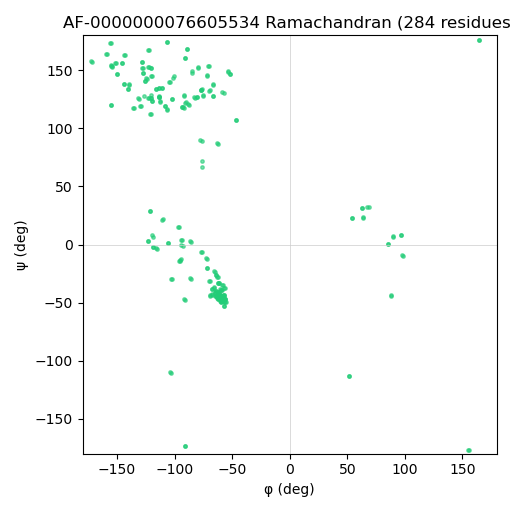 LYS B 1 114 ? 6.402 18.969 -6.574 1 98.62 114 LYS B C 1
ATOM 2142 O O . LYS B 1 114 ? 7.34 18.938 -7.375 1 98.62 114 LYS B O 1
ATOM 2147 N N . LYS B 1 115 ? 6.379 19.797 -5.582 1 97.81 115 LYS B N 1
ATOM 2148 C CA . LYS B 1 115 ? 7.43 20.766 -5.328 1 97.81 115 LYS B CA 1
ATOM 2149 C C . LYS B 1 115 ? 8.766 20.094 -5.051 1 97.81 115 LYS B C 1
ATOM 2151 O O . LYS B 1 115 ? 9.828 20.672 -5.281 1 97.81 115 LYS B O 1
ATOM 2156 N N . ASN B 1 116 ? 8.656 18.906 -4.527 1 97.94 116 ASN B N 1
ATOM 2157 C CA . ASN B 1 116 ? 9.875 18.188 -4.191 1 97.94 116 ASN B CA 1
ATOM 2158 C C . ASN B 1 116 ? 10.273 17.203 -5.297 1 97.94 116 ASN B C 1
ATOM 2160 O O . ASN B 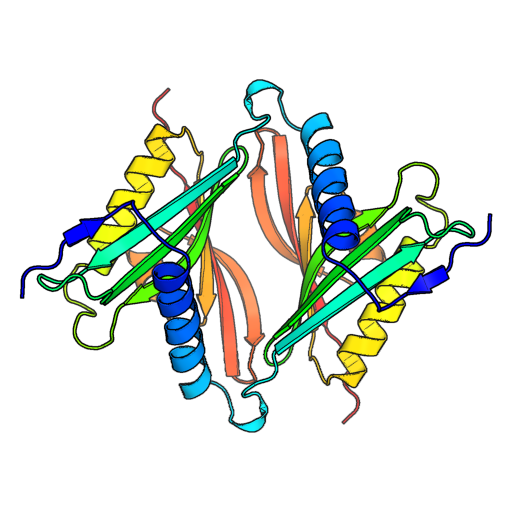1 116 ? 11.055 16.281 -5.066 1 97.94 116 ASN B O 1
ATOM 2164 N N . GLY B 1 117 ? 9.719 17.328 -6.469 1 98.19 117 GLY B N 1
ATOM 2165 C CA . GLY B 1 117 ? 10.219 16.641 -7.648 1 98.19 117 GLY B CA 1
ATOM 2166 C C . GLY B 1 117 ? 9.469 15.352 -7.945 1 98.19 117 GLY B C 1
ATOM 2167 O O . GLY B 1 117 ? 9.867 14.586 -8.82 1 98.19 117 GLY B O 1
ATOM 2168 N N . TYR B 1 118 ? 8.398 15.094 -7.25 1 98.75 118 TYR B N 1
ATOM 2169 C CA . TYR B 1 118 ? 7.598 13.906 -7.523 1 98.75 118 TYR B CA 1
ATOM 2170 C C . TYR B 1 118 ? 6.602 14.172 -8.648 1 98.75 118 TYR B C 1
ATOM 2172 O O . TYR B 1 118 ? 6.086 15.281 -8.781 1 98.75 118 TYR B O 1
ATOM 2180 N N . GLU B 1 119 ? 6.324 13.102 -9.375 1 98.69 119 GLU B N 1
ATOM 2181 C CA . GLU B 1 119 ? 5.398 13.195 -10.508 1 98.69 119 GLU B CA 1
ATOM 2182 C C . GLU B 1 119 ? 4.262 12.188 -10.367 1 98.69 119 GLU B C 1
ATOM 2184 O O . GLU B 1 119 ? 4.48 11.047 -9.961 1 98.69 119 GLU B O 1
ATOM 2189 N N . VAL B 1 120 ? 3.074 12.617 -10.789 1 98.75 120 VAL B N 1
ATOM 2190 C CA . VAL B 1 120 ? 1.906 11.742 -10.75 1 98.75 120 VAL B CA 1
ATOM 2191 C C . VAL B 1 120 ? 1.986 10.719 -11.883 1 98.75 120 VAL B C 1
ATOM 2193 O O . VAL B 1 120 ? 2.207 11.078 -13.039 1 98.75 120 VAL B O 1
ATOM 2196 N N . PHE B 1 121 ? 1.841 9.469 -11.5 1 98.56 121 PHE B N 1
ATOM 2197 C CA . PHE B 1 121 ? 1.828 8.445 -12.539 1 98.56 121 PHE B CA 1
ATOM 2198 C C . PHE B 1 121 ? 0.475 7.75 -12.602 1 98.56 121 PHE B C 1
ATOM 2200 O O . PHE B 1 121 ? 0.231 6.93 -13.484 1 98.56 121 PHE B O 1
ATOM 2207 N N . GLY B 1 122 ? -0.446 8.086 -11.703 1 98.5 122 GLY B N 1
ATOM 2208 C CA . GLY B 1 122 ? -1.801 7.562 -11.656 1 98.5 122 GLY B CA 1
ATOM 2209 C C . GLY B 1 122 ? -2.684 8.281 -10.648 1 98.5 122 GLY B C 1
ATOM 2210 O O . GLY B 1 122 ? -2.182 8.922 -9.727 1 98.5 122 GLY B O 1
ATOM 2211 N N . SER B 1 123 ? -3.973 8.18 -10.891 1 98.5 123 SER B N 1
ATOM 2212 C CA . SER B 1 123 ? -4.918 8.773 -9.945 1 98.5 123 SER B CA 1
ATOM 2213 C C . SER B 1 123 ? -6.27 8.078 -10.008 1 98.5 123 SER B C 1
ATOM 2215 O O . SER B 1 123 ? -6.605 7.441 -11.008 1 98.5 123 SER B O 1
ATOM 2217 N N . ILE B 1 124 ? -6.957 8.109 -8.961 1 97.94 124 ILE B N 1
ATOM 2218 C CA . ILE B 1 124 ? -8.328 7.621 -8.844 1 97.94 124 ILE B CA 1
ATOM 2219 C C . ILE B 1 124 ? -9.242 8.75 -8.375 1 97.94 124 ILE B C 1
ATOM 2221 O O . ILE B 1 124 ? -9 9.352 -7.324 1 97.94 124 ILE B O 1
ATOM 2225 N N . ASP B 1 125 ? -10.289 9 -9.094 1 96.44 125 ASP B N 1
ATOM 2226 C CA . ASP B 1 125 ? -11.258 10.023 -8.703 1 96.44 125 ASP B CA 1
ATOM 2227 C C . ASP B 1 125 ? -12.344 9.438 -7.809 1 96.44 125 ASP B C 1
ATOM 2229 O O . ASP B 1 125 ? -12.398 8.227 -7.602 1 96.44 125 ASP B O 1
ATOM 2233 N N . ASN B 1 126 ? -13.117 10.32 -7.207 1 92.69 126 ASN B N 1
ATOM 2234 C CA . ASN B 1 126 ? -14.289 9.984 -6.41 1 92.69 126 ASN B CA 1
ATOM 2235 C C . ASN B 1 126 ? -13.922 9.156 -5.184 1 92.69 126 ASN B C 1
ATOM 2237 O O . ASN B 1 126 ? -14.648 8.227 -4.812 1 92.69 126 ASN B O 1
ATOM 2241 N N . VAL B 1 127 ? -12.75 9.391 -4.684 1 94.69 127 VAL B N 1
ATOM 2242 C CA . VAL B 1 127 ? -12.328 8.805 -3.412 1 94.69 127 VAL B CA 1
ATOM 2243 C C . VAL B 1 127 ? -12.984 9.562 -2.256 1 94.69 127 VAL B C 1
ATOM 2245 O O . VAL B 1 127 ? -12.961 10.797 -2.217 1 94.69 127 VAL B O 1
ATOM 2248 N N . GLY B 1 128 ? -13.539 8.781 -1.326 1 93.38 128 GLY B N 1
ATOM 2249 C CA . GLY B 1 128 ? -14.305 9.461 -0.295 1 93.38 128 GLY B CA 1
ATOM 2250 C C . GLY B 1 128 ? -15.383 10.367 -0.855 1 93.38 128 GLY B C 1
ATOM 2251 O O . GLY B 1 128 ? -15.727 11.383 -0.243 1 93.38 128 GLY B O 1
ATOM 2252 N N . ARG B 1 129 ? -15.859 10.172 -2.031 1 90.62 129 ARG B N 1
ATOM 2253 C CA . ARG B 1 129 ? -16.922 10.867 -2.744 1 90.62 129 ARG B CA 1
ATOM 2254 C C . ARG B 1 129 ? -16.375 12.062 -3.512 1 90.62 129 ARG B C 1
ATOM 2256 O O . ARG B 1 129 ? -16.656 12.227 -4.703 1 90.62 129 ARG B O 1
ATOM 2263 N N . ASP B 1 130 ? -15.445 12.875 -2.848 1 93.12 130 ASP B N 1
ATOM 2264 C CA . ASP B 1 130 ? -15.172 14.195 -3.4 1 93.12 130 ASP B CA 1
ATOM 2265 C C . ASP B 1 130 ? -13.68 14.367 -3.697 1 93.12 130 ASP B C 1
ATOM 2267 O O . ASP B 1 130 ? -13.25 15.445 -4.117 1 93.12 130 ASP B O 1
ATOM 2271 N N . PHE B 1 131 ? -12.938 13.414 -3.512 1 97.38 131 PHE B N 1
ATOM 2272 C CA . PHE B 1 131 ? -11.5 13.648 -3.551 1 97.38 131 PHE B CA 1
ATOM 2273 C C . PHE B 1 131 ? -10.836 12.758 -4.602 1 97.38 131 PHE B C 1
ATOM 2275 O O . PHE B 1 131 ? -11.5 11.938 -5.23 1 97.38 131 PHE B O 1
ATOM 2282 N N . THR B 1 132 ? -9.656 13.062 -4.871 1 98.12 132 THR B N 1
ATOM 2283 C CA . THR B 1 132 ? -8.82 12.289 -5.781 1 98.12 132 THR B CA 1
ATOM 2284 C C . THR B 1 132 ? -7.629 11.688 -5.043 1 98.12 132 THR B C 1
ATOM 2286 O O . THR B 1 132 ? -7.02 12.344 -4.195 1 98.12 132 THR B O 1
ATOM 2289 N N . HIS B 1 133 ? -7.379 10.422 -5.281 1 98.44 133 HIS B N 1
ATOM 2290 C CA . HIS B 1 133 ? -6.191 9.734 -4.797 1 98.44 133 HIS B CA 1
ATOM 2291 C C . HIS B 1 133 ? -5.078 9.75 -5.84 1 98.44 133 HIS B C 1
ATOM 2293 O O . HIS B 1 133 ? -5.234 9.195 -6.93 1 98.44 133 HIS B O 1
ATOM 2299 N N . TYR B 1 134 ? -3.963 10.367 -5.504 1 98.81 134 TYR B N 1
ATOM 2300 C CA . TYR B 1 134 ? -2.848 10.508 -6.434 1 98.81 134 TYR B CA 1
ATOM 2301 C C . TYR B 1 134 ? -1.724 9.539 -6.086 1 98.81 134 TYR B C 1
ATOM 2303 O O . TYR B 1 134 ? -1.406 9.344 -4.91 1 98.81 134 TYR B O 1
ATOM 2311 N N . TYR B 1 135 ? -1.153 8.977 -7.043 1 98.81 135 TYR B N 1
ATOM 2312 C CA . TYR B 1 135 ? 0.022 8.117 -6.953 1 98.81 135 TYR B CA 1
ATOM 2313 C C . TYR B 1 135 ? 1.228 8.773 -7.617 1 98.81 135 TYR B C 1
ATOM 2315 O O . TYR B 1 135 ? 1.174 9.141 -8.797 1 98.81 135 TYR B O 1
ATOM 2323 N N . LEU B 1 136 ? 2.322 8.945 -6.844 1 98.88 136 LEU B N 1
ATOM 2324 C CA . LEU B 1 136 ? 3.461 9.727 -7.312 1 98.88 136 LEU B CA 1
ATOM 2325 C C . LEU B 1 136 ? 4.758 8.938 -7.168 1 98.88 136 LEU B C 1
ATOM 2327 O O . LEU B 1 136 ? 4.855 8.039 -6.328 1 98.88 136 LEU B O 1
ATOM 2331 N N . LYS B 1 137 ? 5.707 9.336 -7.949 1 98.62 137 LYS B N 1
ATOM 2332 C CA . LYS B 1 137 ? 7.051 8.773 -7.832 1 98.62 137 LYS B CA 1
ATOM 2333 C C . LYS B 1 137 ? 8.117 9.82 -8.148 1 98.62 137 LYS B C 1
ATOM 2335 O O . LYS B 1 137 ? 7.832 10.82 -8.805 1 98.62 137 LYS B O 1
ATOM 2340 N N . LYS B 1 138 ? 9.25 9.641 -7.66 1 98.44 138 LYS B N 1
ATOM 2341 C CA . LYS B 1 138 ? 10.438 10.422 -7.984 1 98.44 138 LYS B CA 1
ATOM 2342 C C . LYS B 1 138 ? 11.609 9.508 -8.344 1 98.44 138 LYS B C 1
ATOM 2344 O O . LYS B 1 138 ? 12 8.656 -7.547 1 98.44 138 LYS B O 1
ATOM 2349 N N . GLY B 1 139 ? 12.094 9.648 -9.531 1 97.56 139 GLY B N 1
ATOM 2350 C CA . GLY B 1 139 ? 13.312 8.953 -9.914 1 97.56 139 GLY B CA 1
ATOM 2351 C C . GLY B 1 139 ? 14.539 9.445 -9.172 1 97.56 139 GLY B C 1
ATOM 2352 O O . GLY B 1 139 ? 14.688 10.648 -8.945 1 97.56 139 GLY B O 1
ATOM 2353 N N . LEU B 1 140 ? 15.328 8.461 -8.781 1 95.75 140 LEU B N 1
ATOM 2354 C CA . LEU B 1 140 ? 16.547 8.82 -8.07 1 95.75 140 LEU B CA 1
ATOM 2355 C C . LEU B 1 140 ? 17.781 8.625 -8.945 1 95.75 140 LEU B C 1
ATOM 2357 O O . LEU B 1 140 ? 17.828 7.676 -9.734 1 95.75 140 LEU B O 1
ATOM 2361 N N . ASP B 1 141 ? 18.562 9.672 -9.297 1 82.75 141 ASP B N 1
ATOM 2362 C CA . ASP B 1 141 ? 19.812 9.547 -10.047 1 82.75 141 ASP B CA 1
ATOM 2363 C C . ASP B 1 141 ? 20.844 8.742 -9.258 1 82.75 141 ASP B C 1
ATOM 2365 O O . ASP B 1 141 ? 21.359 9.211 -8.242 1 82.75 141 ASP B O 1
ATOM 2369 N N . VAL B 1 142 ? 20.812 7.477 -9.398 1 66.25 142 VAL B N 1
ATOM 2370 C CA . VAL B 1 142 ? 21.812 6.641 -8.742 1 66.25 142 VAL B CA 1
ATOM 2371 C C . VAL B 1 142 ? 23.125 6.699 -9.516 1 66.25 142 VAL B C 1
ATOM 2373 O O . VAL B 1 142 ? 23.141 6.52 -10.734 1 66.25 142 VAL B O 1
ATOM 2376 N N . LYS B 1 143 ? 24 7.629 -9.203 1 49.91 143 LYS B N 1
ATOM 2377 C CA . LYS B 1 143 ? 25.297 7.664 -9.852 1 49.91 143 LYS B CA 1
ATOM 2378 C C . LYS B 1 143 ? 25.938 6.277 -9.883 1 49.91 143 LYS B C 1
ATOM 2380 O O . LYS B 1 143 ? 25.906 5.551 -8.883 1 49.91 143 LYS B O 1
ATOM 2385 N N . SER B 1 144 ? 25.953 5.664 -11.133 1 39.66 144 SER B N 1
ATOM 2386 C CA . SER B 1 144 ? 26.875 4.547 -11.297 1 39.66 144 SER B CA 1
ATOM 2387 C C . SER B 1 144 ? 28.234 4.867 -10.711 1 39.66 144 SER B C 1
ATOM 2389 O O . SER B 1 144 ? 28.672 6.016 -10.734 1 39.66 144 SER B O 1
#

Sequence (288 aa):
MTLHISRESNKNDKQYIDDELYKFNLKHFPEDLGGRYEEINLILKDENGNVRGGILSAVCWNWLEIYTFFLDEDIRHSGYGTKLLLELEKIAVDKKCDFIKVDTLSFQALEFYKKNGYEVFGSIDNVGRDFTHYYLKKGLDVKSMTLHISRESNKNDKQYIDDELYKFNLKHFPEDLGGRYEEINLILKDENGNVRGGILSAVCWNWLEIYTFFLDEDIRHSGYGTKLLLELEKIAVDKKCDFIKVDTLSFQALEFYKKNGYEVFGSIDNVGRDFTHYYLKKGLDVKS

Radius of gyration: 19.68 Å; Cα contacts (8 Å, |Δi|>4): 540; chains: 2; bounding box: 55×57×43 Å

InterPro domains:
  IPR000182 GNAT domain [PF00583] (37-118)
  IPR000182 GNAT domain [PS51186] (1-141)
  IPR016181 Acyl-CoA N-acyltransferase [SSF55729] (9-139)

Solvent-accessible surface area (backbone atoms only — not comparable to full-atom values): 15711 Å² total; per-residue (Å²): 136,70,70,46,80,33,66,72,77,51,74,65,58,52,47,49,40,54,49,52,45,49,53,57,50,49,73,70,38,56,74,90,40,55,84,42,64,44,81,45,39,43,32,30,23,39,88,86,65,45,76,49,28,32,38,40,31,32,37,47,55,40,26,29,42,50,77,44,75,33,62,43,77,93,58,55,95,66,54,54,66,57,50,54,51,52,53,51,50,51,52,36,46,75,68,59,17,47,30,38,37,40,67,40,39,68,88,63,49,52,67,61,40,45,73,69,62,31,41,78,50,26,61,42,74,59,37,66,70,81,32,35,39,39,30,32,35,29,81,42,88,58,80,127,136,69,69,46,81,34,65,74,75,51,73,65,59,52,46,48,39,54,48,51,45,48,54,57,50,50,74,70,38,53,74,89,40,56,85,42,63,45,80,44,40,42,33,30,24,40,87,85,64,45,76,50,28,34,38,38,31,30,38,46,56,41,27,30,41,48,78,45,75,33,64,42,77,92,56,54,95,67,55,55,66,59,51,53,50,53,53,49,49,52,51,37,45,75,67,58,15,47,31,39,37,40,68,39,39,67,90,64,51,52,66,61,40,44,75,70,61,31,42,78,51,28,59,44,74,59,38,69,70,80,32,35,39,38,30,31,35,29,81,42,89,58,81,127

pLDDT: mean 95.44, std 7.3, range [39.16, 98.88]